Protein AF-X0X943-F1 (afdb_monomer)

Secondary structure (DSSP, 8-state):
--S--HHHHHHHHHS-----HHHHHHTTSSS---SSHHHHHHHHTT-EEE-TTS-EEEPP-TT------PPPHHHHHHHHHTSHHHHHHHHHHHHHHHHHHHHSTT-HHHHHHHHHHHHHHHHHHHHTT--HHHHHHHHHHHHHHHHHHHH--TTHHHHHHHHHHHHHHHHS---SSGGGSPPHHHHHHHHHHHHHHHHHHHHHHHHHHHS---SSGGGGTT---EESS--BSB--EE---

Mean predicted aligned error: 11.23 Å

pLDDT: mean 88.12, std 9.87, range [46.78, 98.12]

Solvent-accessible surface area (backbone atoms only — not comparable to full-atom values): 13699 Å² total; per-residue (Å²): 122,95,84,43,44,64,65,66,56,45,40,34,71,78,67,65,52,80,70,54,75,66,54,26,43,77,55,38,71,45,94,77,87,60,97,40,72,68,53,37,47,64,67,43,42,72,40,77,45,72,45,97,88,69,51,76,43,66,38,77,52,92,80,71,79,90,79,82,86,69,75,49,75,65,53,48,51,54,56,56,41,52,33,45,55,47,20,51,49,25,39,52,50,8,52,50,16,42,52,51,21,71,76,40,76,83,47,65,62,40,32,52,55,6,50,54,28,34,53,54,13,53,54,19,37,61,76,60,67,42,34,64,68,10,54,52,26,36,54,48,12,54,51,26,44,52,48,26,67,75,65,64,64,85,54,55,34,45,54,50,13,52,51,28,34,54,52,10,53,65,43,24,32,78,49,94,50,76,83,51,23,54,53,68,68,56,52,52,49,50,52,51,52,52,50,53,52,50,52,51,50,41,53,51,53,54,53,55,71,67,52,70,67,87,68,64,77,74,48,56,65,95,56,91,60,51,70,84,55,90,66,73,96,60,75,69,65,53,68,86,134

Organism: NCBI:txid412755

InterPro domains:
  IPR052165 Membrane-associated protease and related proteins [PTHR33507] (2-241)
  IPR056739 NfeD, integral membrane domain [PF24961] (85-202)

Nearest PDB structures (foldseek):
  9jpj-assembly1_K  TM=1.463E-01  e=1.365E+00  Achromobacter denitrificans NBRC 15125
  6kgx-assembly1_H7  TM=2.328E-01  e=7.840E+00  Porphyridium purpureum

Sequence (241 aa):
MRGRDPHHAELAVREGKSYSVTEALENNLIDLQADSLEGLISQLNGMEVTLASGEEIVLDTESYALDMNEMTFIERFLHVISHPNIAYILLTLGSIGIIAEIYNPGAIFPGIIGGISLLLAFYSLGVLDAYWGGILLILLAFGLFVGEVLTTTFGLFTAGGITALVLGSLILFPGEAPILQVDPWLIATVVIIVTVLFAFVINRVVGAHRRQAKTGREELVGKTALVKQALEPEGTVFFKG

Structure (mmCIF, N/CA/C/O backbone):
data_AF-X0X943-F1
#
_entry.id   AF-X0X943-F1
#
loop_
_atom_site.group_PDB
_atom_site.id
_atom_site.type_symbol
_atom_site.label_atom_id
_atom_site.label_alt_id
_atom_site.label_comp_id
_atom_site.label_asym_id
_atom_site.label_entity_id
_atom_site.label_seq_id
_atom_site.pdbx_PDB_ins_code
_atom_site.Cartn_x
_atom_site.Cartn_y
_atom_site.Cartn_z
_atom_site.occupancy
_atom_site.B_iso_or_equiv
_atom_site.auth_seq_id
_atom_site.auth_comp_id
_atom_site.auth_asym_id
_atom_site.auth_atom_id
_atom_site.pdbx_PDB_model_num
ATOM 1 N N . MET A 1 1 ? 26.843 11.455 -24.193 1.00 60.53 1 MET A N 1
ATOM 2 C CA . MET A 1 1 ? 25.607 11.173 -24.955 1.00 60.53 1 MET A CA 1
ATOM 3 C C . MET A 1 1 ? 26.050 10.540 -26.264 1.00 60.53 1 MET A C 1
ATOM 5 O O . MET A 1 1 ? 26.925 11.114 -26.895 1.00 60.53 1 MET A O 1
ATOM 9 N N . ARG A 1 2 ? 25.586 9.328 -26.595 1.00 71.06 2 ARG A N 1
ATOM 10 C CA . ARG A 1 2 ? 26.026 8.519 -27.756 1.00 71.06 2 ARG A CA 1
ATOM 11 C C . ARG A 1 2 ? 25.583 9.142 -29.099 1.00 71.06 2 ARG A C 1
ATOM 13 O O . ARG A 1 2 ? 24.770 8.562 -29.796 1.00 71.06 2 ARG A O 1
ATOM 20 N N . GLY A 1 3 ? 25.996 10.378 -29.393 1.00 76.81 3 GLY A N 1
ATOM 21 C CA . GLY A 1 3 ? 25.583 11.113 -30.600 1.00 76.81 3 GLY A CA 1
ATOM 22 C C . GLY A 1 3 ? 24.118 11.583 -30.638 1.00 76.81 3 GLY A C 1
ATOM 23 O O . GLY A 1 3 ? 23.658 12.009 -31.690 1.00 76.81 3 GLY A O 1
ATOM 24 N N . ARG A 1 4 ? 23.387 11.513 -29.516 1.00 86.88 4 ARG A N 1
ATOM 25 C CA . ARG A 1 4 ? 21.981 11.955 -29.391 1.00 86.88 4 ARG A CA 1
ATOM 26 C C . ARG A 1 4 ? 21.854 13.464 -29.270 1.00 86.88 4 ARG A C 1
ATOM 28 O O . ARG A 1 4 ? 22.760 14.092 -28.720 1.00 86.88 4 ARG A O 1
ATOM 35 N N . ASP A 1 5 ? 20.712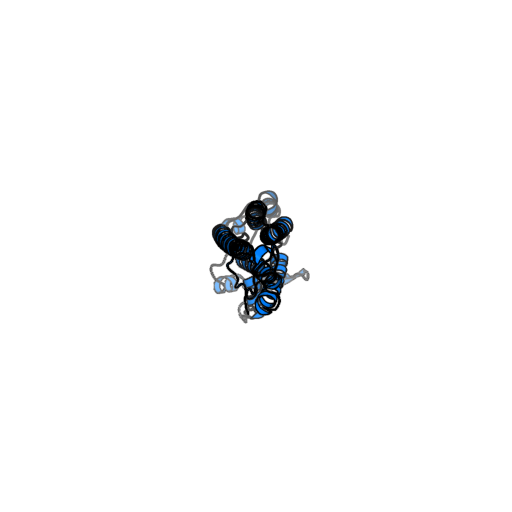 14.006 -29.693 1.00 88.62 5 ASP A N 1
ATOM 36 C CA . ASP A 1 5 ? 20.409 15.431 -29.551 1.00 88.62 5 ASP A CA 1
ATOM 37 C C . ASP A 1 5 ? 20.340 15.838 -28.061 1.00 88.62 5 ASP A C 1
ATOM 39 O O . ASP A 1 5 ? 19.419 15.434 -27.338 1.00 88.62 5 ASP A O 1
ATOM 43 N N . PRO A 1 6 ? 21.311 16.630 -27.568 1.00 88.31 6 PRO A N 1
ATOM 44 C CA . PRO A 1 6 ? 21.374 17.006 -26.161 1.00 88.31 6 PRO A CA 1
ATOM 45 C C . PRO A 1 6 ? 20.294 18.023 -25.780 1.00 88.31 6 PRO A C 1
ATOM 47 O O . PRO A 1 6 ? 19.875 18.056 -24.625 1.00 88.31 6 PRO A O 1
ATOM 50 N N . HIS A 1 7 ? 19.835 18.842 -26.728 1.00 91.69 7 HIS A N 1
ATOM 51 C CA . HIS A 1 7 ? 18.850 19.885 -26.481 1.00 91.69 7 HIS A CA 1
ATOM 52 C C . HIS A 1 7 ? 17.462 19.278 -26.292 1.00 91.69 7 HIS A C 1
ATOM 54 O O . HIS A 1 7 ? 16.785 19.554 -25.302 1.00 91.69 7 HIS A O 1
ATOM 60 N N . HIS A 1 8 ? 17.061 18.379 -27.191 1.00 90.62 8 HIS A N 1
ATOM 61 C CA . HIS A 1 8 ? 15.778 17.691 -27.081 1.00 90.62 8 HIS A CA 1
ATOM 62 C C . HIS A 1 8 ? 15.706 16.773 -25.855 1.00 90.62 8 HIS A C 1
ATOM 64 O O . HIS A 1 8 ? 14.644 16.685 -25.228 1.00 90.62 8 HIS A O 1
ATOM 70 N N . ALA A 1 9 ? 16.833 16.165 -25.468 1.00 88.62 9 ALA A N 1
ATOM 71 C CA . ALA A 1 9 ? 16.958 15.420 -24.218 1.00 88.62 9 ALA A CA 1
ATOM 72 C C . ALA A 1 9 ? 16.843 16.326 -22.976 1.00 88.62 9 ALA A C 1
ATOM 74 O O . ALA A 1 9 ? 16.197 15.950 -22.000 1.00 88.62 9 ALA A O 1
ATOM 75 N N . GLU A 1 10 ? 17.422 17.531 -23.001 1.00 91.38 10 GLU A N 1
ATOM 76 C CA . GLU A 1 10 ? 17.295 18.501 -21.904 1.00 91.38 10 GLU A CA 1
ATOM 77 C C . GLU A 1 10 ? 15.850 18.993 -21.735 1.00 91.38 10 GLU A C 1
ATOM 79 O O . GLU A 1 10 ? 15.364 19.069 -20.605 1.00 91.38 10 GLU A O 1
ATOM 84 N N . LEU A 1 11 ? 15.136 19.266 -22.834 1.00 93.00 11 LEU A N 1
ATOM 85 C CA . LEU A 1 11 ? 13.723 19.670 -22.798 1.00 93.00 11 LEU A CA 1
ATOM 86 C C . LEU A 1 11 ? 12.823 18.595 -22.174 1.00 93.00 11 LEU A C 1
ATOM 88 O O . LEU A 1 11 ? 11.874 18.928 -21.465 1.00 93.00 11 LEU A O 1
ATOM 92 N N . ALA A 1 12 ? 13.135 17.312 -22.382 1.00 89.31 12 ALA A N 1
ATOM 93 C CA . ALA A 1 12 ? 12.399 16.220 -21.745 1.00 89.31 12 ALA A CA 1
ATOM 94 C C . ALA A 1 12 ? 12.483 16.288 -20.210 1.00 89.31 12 ALA A C 1
ATOM 96 O O . ALA A 1 12 ? 11.505 15.999 -19.528 1.00 89.31 12 ALA A O 1
ATOM 97 N N . VAL A 1 13 ? 13.625 16.726 -19.664 1.00 88.62 13 VAL A N 1
ATOM 98 C CA . VAL A 1 13 ? 13.838 16.840 -18.211 1.00 88.62 13 VAL A CA 1
ATOM 99 C C . VAL A 1 13 ? 13.335 18.173 -17.662 1.00 88.62 13 VAL A C 1
ATOM 101 O O . VAL A 1 13 ? 12.680 18.205 -16.625 1.00 88.62 13 VAL A O 1
ATOM 104 N N . ARG A 1 14 ? 13.653 19.290 -18.325 1.00 91.81 14 ARG A N 1
ATOM 105 C CA . ARG A 1 14 ? 13.324 20.632 -17.817 1.00 91.81 14 ARG A CA 1
ATOM 106 C C . ARG A 1 14 ? 11.861 21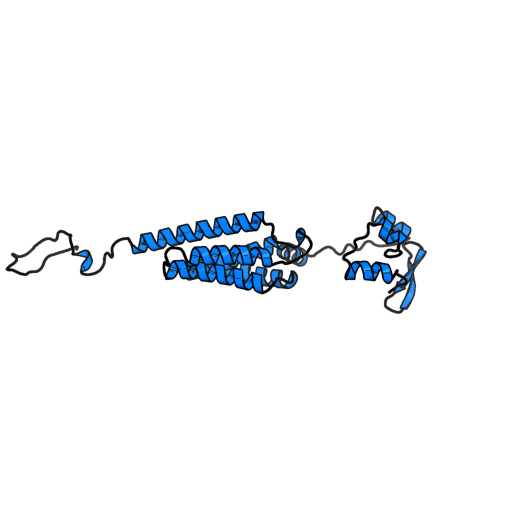.000 -17.982 1.00 91.81 14 ARG A C 1
ATOM 108 O O . ARG A 1 14 ? 11.329 21.724 -17.147 1.00 91.81 14 ARG A O 1
ATOM 115 N N . GLU A 1 15 ? 11.249 20.553 -19.069 1.00 91.38 15 GLU A N 1
ATOM 116 C CA . GLU A 1 15 ? 9.905 20.974 -19.468 1.00 91.38 15 GLU A CA 1
ATOM 117 C C . GLU A 1 15 ? 8.906 19.811 -19.476 1.00 91.38 15 GLU A C 1
ATOM 119 O O . GLU A 1 15 ? 7.740 20.014 -19.803 1.00 91.38 15 GLU A O 1
ATOM 124 N N . GLY A 1 16 ? 9.337 18.589 -19.135 1.00 86.88 16 GLY A N 1
ATOM 125 C CA . GLY A 1 16 ? 8.482 17.399 -19.185 1.00 86.88 16 GLY A CA 1
ATOM 126 C C . GLY A 1 16 ? 8.014 17.058 -20.603 1.00 86.88 16 GLY A C 1
ATOM 127 O O . GLY A 1 16 ? 6.971 16.426 -20.787 1.00 86.88 16 GLY A O 1
ATOM 128 N N . LYS A 1 17 ? 8.747 17.511 -21.631 1.00 89.56 17 LYS A N 1
ATOM 129 C CA . LYS A 1 17 ? 8.357 17.312 -23.027 1.00 89.56 17 LYS A CA 1
ATOM 130 C C . LYS A 1 17 ? 8.383 15.824 -23.376 1.00 89.56 17 LYS A C 1
ATOM 132 O O . LYS A 1 17 ? 9.427 15.179 -23.317 1.00 89.56 17 LYS A O 1
ATOM 137 N N . SER A 1 18 ? 7.228 15.302 -23.775 1.00 89.25 18 SER A N 1
ATOM 138 C CA . SER A 1 18 ? 7.075 13.934 -24.275 1.00 89.25 18 SER A CA 1
ATOM 139 C C . SER A 1 18 ? 7.132 13.922 -25.802 1.00 89.25 18 SER A C 1
ATOM 141 O O . SER A 1 18 ? 6.588 14.822 -26.439 1.00 89.25 18 SER A O 1
ATOM 143 N N . TYR A 1 19 ? 7.773 12.905 -26.376 1.00 92.19 19 TYR A N 1
ATOM 144 C CA . TYR A 1 19 ? 7.906 12.725 -27.823 1.00 92.19 19 TYR A CA 1
ATOM 145 C C . TYR A 1 19 ? 7.185 11.449 -28.250 1.00 92.19 19 TYR A C 1
ATOM 147 O O . TYR A 1 19 ? 7.322 10.404 -27.611 1.00 92.19 19 TYR A O 1
ATOM 155 N N . SER A 1 20 ? 6.435 11.522 -29.343 1.00 93.81 20 SER A N 1
ATOM 156 C CA . SER A 1 20 ? 5.976 10.334 -30.060 1.00 93.81 20 SER A CA 1
ATOM 157 C C . SER A 1 20 ? 7.160 9.581 -30.676 1.00 93.81 20 SER A C 1
ATOM 159 O O . SER A 1 20 ? 8.256 10.122 -30.812 1.00 93.81 20 SER A O 1
ATOM 161 N N . VAL A 1 21 ? 6.948 8.324 -31.076 1.00 92.56 21 VAL A N 1
ATOM 162 C CA . VAL A 1 21 ? 8.015 7.497 -31.669 1.00 92.56 21 VAL A CA 1
ATOM 163 C C . VAL A 1 21 ? 8.606 8.157 -32.923 1.00 92.56 21 VAL A C 1
ATOM 165 O O . VAL A 1 21 ? 9.823 8.195 -33.083 1.00 92.56 21 VAL A O 1
ATOM 168 N N . THR A 1 22 ? 7.757 8.746 -33.770 1.00 93.94 22 THR A N 1
ATOM 169 C CA . THR A 1 22 ? 8.186 9.453 -34.984 1.00 93.94 22 THR A CA 1
ATOM 170 C C . THR A 1 22 ? 8.992 10.707 -34.653 1.00 93.94 22 THR A C 1
ATOM 172 O O . THR A 1 22 ? 10.079 10.887 -35.192 1.00 93.94 22 THR A O 1
ATOM 175 N N . GLU A 1 23 ? 8.526 11.533 -33.710 1.00 93.56 23 GLU A N 1
ATOM 176 C CA . GLU A 1 23 ? 9.272 12.724 -33.280 1.00 93.56 23 GLU A CA 1
ATOM 177 C C . GLU A 1 23 ? 10.607 12.348 -32.627 1.00 93.56 23 GLU A C 1
ATOM 179 O O . GLU A 1 23 ? 11.602 13.043 -32.809 1.00 93.56 23 GLU A O 1
ATOM 184 N N . ALA A 1 24 ? 10.658 11.252 -31.870 1.00 93.69 24 ALA A N 1
ATOM 185 C CA . ALA A 1 24 ? 11.893 10.779 -31.260 1.00 93.69 24 ALA A CA 1
ATOM 186 C C . ALA A 1 24 ? 12.923 10.354 -32.318 1.00 93.69 24 ALA A C 1
ATOM 188 O O . ALA A 1 24 ? 14.116 10.595 -32.130 1.00 93.69 24 ALA A O 1
ATOM 189 N N . LEU A 1 25 ? 12.481 9.756 -33.428 1.00 93.19 25 LEU A N 1
ATOM 190 C CA . LEU A 1 25 ? 13.356 9.397 -34.543 1.00 93.19 25 LEU A CA 1
ATOM 191 C C . LEU A 1 25 ? 13.839 10.646 -35.297 1.00 93.19 25 LEU A C 1
ATOM 193 O O . LEU A 1 25 ? 15.036 10.801 -35.524 1.00 93.19 25 LEU A O 1
ATOM 197 N N . GLU A 1 26 ? 12.930 11.571 -35.620 1.00 93.25 26 GLU A N 1
ATOM 198 C CA . GLU A 1 26 ? 13.250 12.827 -36.320 1.00 93.25 26 GLU A CA 1
ATOM 199 C C .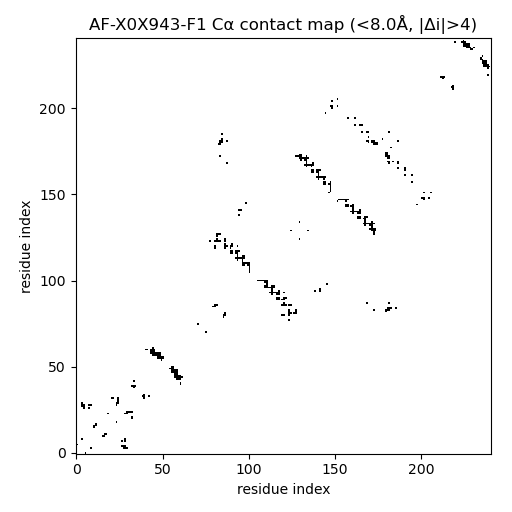 GLU A 1 26 ? 14.217 13.719 -35.529 1.00 93.25 26 GLU A C 1
ATOM 201 O O . GLU A 1 26 ? 15.113 14.329 -36.110 1.00 93.25 26 GLU A O 1
ATOM 206 N N . ASN A 1 27 ? 14.069 13.767 -34.201 1.00 92.50 27 ASN A N 1
ATOM 207 C CA . ASN A 1 27 ? 14.933 14.544 -33.307 1.00 92.50 27 ASN A CA 1
ATOM 208 C C . ASN A 1 27 ? 16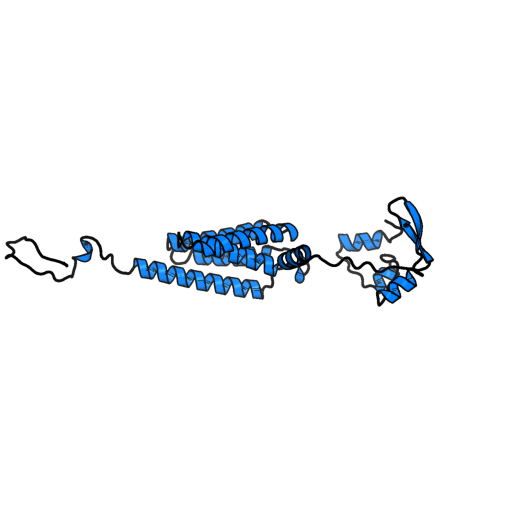.148 13.745 -32.796 1.00 92.50 27 ASN A C 1
ATOM 210 O O . ASN A 1 27 ? 16.780 14.150 -31.823 1.00 92.50 27 ASN A O 1
ATOM 214 N N . ASN A 1 28 ? 16.480 12.605 -33.416 1.00 91.81 28 ASN A N 1
ATOM 215 C CA . ASN A 1 28 ? 17.660 11.796 -33.084 1.00 91.81 28 ASN A CA 1
ATOM 216 C C . ASN A 1 28 ? 17.765 11.427 -31.581 1.00 91.81 28 ASN A C 1
ATOM 218 O O . ASN A 1 28 ? 18.836 11.468 -30.963 1.00 91.81 28 ASN A O 1
ATOM 222 N N . LEU A 1 29 ? 16.628 11.079 -30.974 1.00 91.50 29 LEU A N 1
ATOM 223 C CA . LEU A 1 29 ? 16.529 10.558 -29.607 1.00 91.50 29 LEU A CA 1
ATOM 224 C C . LEU A 1 29 ? 16.565 9.021 -29.573 1.00 91.50 29 LEU A C 1
ATOM 226 O O . LEU A 1 29 ? 17.005 8.446 -28.578 1.00 91.50 29 LEU A O 1
ATOM 230 N N . ILE A 1 30 ? 16.155 8.367 -30.663 1.00 92.12 30 ILE A N 1
ATOM 231 C CA . ILE A 1 30 ? 16.222 6.912 -30.887 1.00 92.12 30 ILE A CA 1
ATOM 232 C C . ILE A 1 30 ? 16.875 6.619 -32.246 1.00 92.12 30 ILE A C 1
ATOM 234 O O . ILE A 1 30 ? 16.946 7.507 -33.090 1.00 92.12 30 ILE A O 1
ATOM 238 N N . ASP A 1 31 ? 17.355 5.392 -32.462 1.00 89.56 31 ASP A N 1
ATOM 239 C CA . ASP A 1 31 ? 18.002 4.996 -33.729 1.00 89.56 31 ASP A CA 1
ATOM 240 C C . ASP A 1 31 ? 17.014 4.556 -34.806 1.00 89.56 31 ASP A C 1
ATOM 242 O O . ASP A 1 31 ? 17.234 4.785 -35.991 1.00 89.56 31 ASP A O 1
ATOM 246 N N . LEU A 1 32 ? 15.949 3.871 -34.394 1.00 92.00 32 LEU A N 1
ATOM 247 C CA . LEU A 1 32 ? 15.022 3.204 -35.296 1.00 92.00 32 LEU A CA 1
ATOM 248 C C . LEU A 1 32 ? 13.681 2.952 -34.611 1.00 92.00 32 LEU A C 1
ATOM 250 O O . LEU A 1 32 ? 13.574 2.928 -33.383 1.00 92.00 32 LEU A O 1
ATOM 254 N N . GLN A 1 33 ? 12.674 2.687 -35.436 1.00 93.88 33 GLN A N 1
ATOM 255 C CA . GLN A 1 33 ? 11.366 2.201 -35.026 1.00 93.88 33 GLN A CA 1
ATOM 256 C C . GLN A 1 33 ? 11.100 0.853 -35.706 1.00 93.88 33 GLN A C 1
ATOM 258 O O . GLN A 1 33 ? 11.296 0.709 -36.910 1.00 93.88 33 GLN A O 1
ATOM 263 N N . ALA A 1 34 ? 10.621 -0.126 -34.942 1.00 93.56 34 ALA A N 1
ATOM 264 C CA . ALA A 1 34 ? 10.243 -1.435 -35.459 1.00 93.56 34 ALA A CA 1
ATOM 265 C C . ALA A 1 34 ? 8.892 -1.875 -34.884 1.00 93.56 34 ALA A C 1
ATOM 267 O O . ALA A 1 34 ? 8.638 -1.709 -33.693 1.00 93.56 34 ALA A O 1
ATOM 268 N N . ASP A 1 35 ? 8.050 -2.473 -35.729 1.00 92.81 35 ASP A N 1
ATOM 269 C CA . ASP A 1 35 ? 6.692 -2.901 -35.353 1.00 92.81 35 ASP A CA 1
ATOM 270 C C . ASP A 1 35 ? 6.653 -4.273 -34.658 1.00 92.81 35 ASP A C 1
ATOM 272 O O . ASP A 1 35 ? 5.624 -4.690 -34.129 1.00 92.81 35 ASP A O 1
ATOM 276 N N . SER A 1 36 ? 7.767 -5.010 -34.670 1.00 92.62 36 SER A N 1
ATOM 277 C CA . SER A 1 36 ? 7.895 -6.318 -34.027 1.00 92.62 36 SER A CA 1
ATOM 278 C C . SER A 1 36 ? 9.347 -6.621 -33.667 1.00 92.62 36 SER A C 1
ATOM 280 O O . SER A 1 36 ? 10.271 -6.017 -34.212 1.00 92.62 36 SER A O 1
ATOM 282 N N . LEU A 1 37 ? 9.549 -7.598 -32.777 1.00 89.75 37 LEU A N 1
ATOM 283 C CA . LEU A 1 37 ? 10.882 -8.089 -32.423 1.00 89.75 37 LEU A CA 1
ATOM 284 C C . LEU A 1 37 ? 11.632 -8.638 -33.648 1.00 8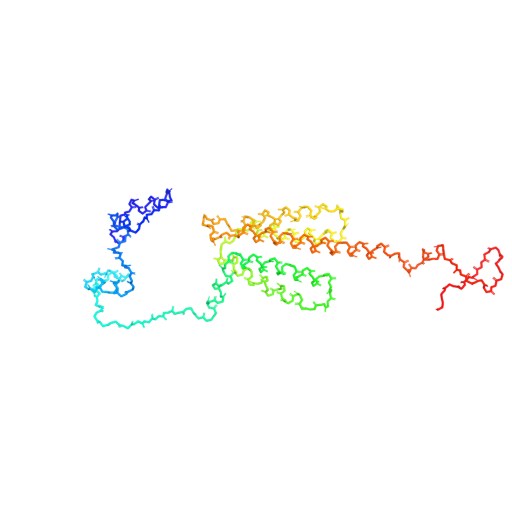9.75 37 LEU A C 1
ATOM 286 O O . LEU A 1 37 ? 12.811 -8.359 -33.820 1.00 89.75 37 LEU A O 1
ATOM 290 N N . GLU A 1 38 ? 10.951 -9.369 -34.528 1.00 90.12 38 GLU A N 1
ATOM 291 C CA . GLU A 1 38 ? 11.559 -9.913 -35.748 1.00 90.12 38 GLU A CA 1
ATOM 292 C C . GLU A 1 38 ? 11.973 -8.800 -36.725 1.00 90.12 38 GLU A C 1
ATOM 294 O O . GLU A 1 38 ? 13.079 -8.816 -37.272 1.00 90.12 38 GLU A O 1
ATOM 299 N N . GLY A 1 39 ? 11.120 -7.781 -36.881 1.00 90.88 39 GLY A N 1
ATOM 300 C CA . GLY A 1 39 ? 11.432 -6.593 -37.674 1.00 90.88 39 GLY A CA 1
ATOM 301 C C . GLY A 1 39 ? 12.579 -5.772 -37.084 1.00 90.88 39 GLY A C 1
ATOM 302 O O . GLY A 1 39 ? 13.390 -5.238 -37.837 1.00 90.88 39 GLY A O 1
ATOM 303 N N . LEU A 1 40 ? 12.678 -5.702 -35.754 1.00 92.62 40 LEU A N 1
ATOM 304 C CA . LEU A 1 40 ? 13.784 -5.059 -35.048 1.00 92.62 40 LEU A CA 1
ATOM 305 C C . LEU A 1 40 ? 15.103 -5.787 -35.317 1.00 92.62 40 LEU A C 1
ATOM 307 O O . LEU A 1 40 ? 16.070 -5.154 -35.724 1.00 92.62 40 LEU A O 1
ATOM 311 N N . ILE A 1 41 ? 15.136 -7.108 -35.125 1.00 91.50 41 ILE A N 1
ATOM 312 C CA . ILE A 1 41 ? 16.344 -7.923 -35.318 1.00 91.50 41 ILE A CA 1
ATOM 313 C C . ILE A 1 41 ? 16.8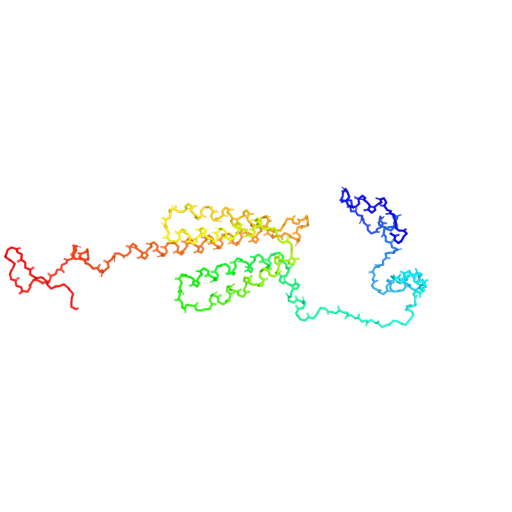32 -7.819 -36.764 1.00 91.50 41 ILE A C 1
ATOM 315 O O . ILE A 1 41 ? 18.010 -7.575 -36.993 1.00 91.50 41 ILE A O 1
ATOM 319 N N . SER A 1 42 ? 15.914 -7.888 -37.731 1.00 90.44 42 SER A N 1
ATOM 320 C CA . SER A 1 42 ? 16.254 -7.740 -39.151 1.00 90.44 42 SER A CA 1
ATOM 321 C C . SER A 1 42 ? 16.853 -6.367 -39.475 1.00 90.44 42 SER A C 1
ATOM 323 O O . SER A 1 42 ? 17.778 -6.277 -40.276 1.00 90.44 42 SER A O 1
ATOM 325 N N . GLN A 1 43 ? 16.341 -5.298 -38.855 1.00 91.88 43 GLN A N 1
ATOM 326 C CA . GLN A 1 43 ? 16.867 -3.941 -39.034 1.00 91.88 43 GLN A CA 1
ATOM 327 C C . GLN A 1 43 ? 18.205 -3.720 -38.319 1.00 91.88 43 GLN A C 1
ATOM 329 O O . GLN A 1 43 ? 18.988 -2.898 -38.780 1.00 91.88 43 GLN A O 1
ATOM 334 N N . LEU A 1 44 ? 18.471 -4.437 -37.220 1.00 93.12 44 LEU A N 1
ATOM 335 C CA . LEU A 1 44 ? 19.732 -4.373 -36.471 1.00 93.12 44 LEU A CA 1
ATOM 336 C C . LEU A 1 44 ? 20.911 -5.004 -37.219 1.00 93.12 44 LEU A C 1
ATOM 338 O O . LEU A 1 44 ? 22.056 -4.686 -36.901 1.00 93.12 44 LEU A O 1
ATOM 342 N N . ASN A 1 45 ? 20.663 -5.869 -38.204 1.00 92.38 45 ASN A N 1
ATOM 343 C CA . ASN A 1 45 ? 21.737 -6.507 -38.953 1.00 92.38 45 ASN A CA 1
ATOM 344 C C . ASN A 1 45 ? 22.612 -5.478 -39.684 1.00 92.38 45 ASN A C 1
ATOM 346 O O . ASN A 1 45 ? 22.117 -4.667 -40.465 1.00 92.38 45 ASN A O 1
ATOM 350 N N . GLY A 1 46 ? 23.924 -5.539 -39.473 1.00 91.12 46 GLY A N 1
ATOM 351 C CA . GLY A 1 46 ? 24.890 -4.639 -40.099 1.00 91.12 46 GLY A CA 1
ATOM 352 C C . GLY A 1 46 ? 25.000 -3.258 -39.446 1.00 91.12 46 GLY A C 1
ATOM 353 O O . GLY A 1 46 ? 25.741 -2.420 -39.955 1.00 91.12 46 GLY A O 1
ATOM 354 N N . MET A 1 47 ? 24.301 -2.999 -38.336 1.00 91.56 47 MET A N 1
ATOM 355 C CA . MET A 1 47 ? 24.426 -1.734 -37.606 1.00 91.56 47 MET A CA 1
ATOM 356 C C . MET A 1 47 ? 25.719 -1.698 -36.784 1.00 91.56 47 MET A C 1
ATOM 358 O O . MET A 1 47 ? 26.038 -2.652 -36.076 1.00 91.56 47 MET A O 1
ATOM 362 N N . GLU A 1 48 ? 26.440 -0.580 -36.832 1.00 90.81 48 GLU A N 1
ATOM 363 C CA . GLU A 1 48 ? 27.610 -0.334 -35.985 1.00 90.81 48 GLU A CA 1
ATOM 364 C C . GLU A 1 48 ? 27.176 0.189 -34.611 1.00 90.81 48 GLU A C 1
ATOM 366 O O . GLU A 1 48 ? 26.431 1.167 -34.507 1.00 90.81 48 GLU A O 1
ATOM 371 N N . VAL A 1 49 ? 27.646 -0.451 -33.539 1.00 90.44 49 VAL A N 1
ATOM 372 C CA . VAL A 1 49 ? 27.373 -0.034 -32.161 1.00 90.44 49 VAL A CA 1
ATOM 373 C C . VAL A 1 49 ? 28.655 0.062 -31.346 1.00 90.44 49 VAL A C 1
ATOM 375 O O . VAL A 1 49 ? 29.534 -0.794 -31.412 1.00 90.44 49 VAL A O 1
ATOM 378 N N . THR A 1 50 ? 28.741 1.100 -30.516 1.00 89.06 50 THR A N 1
ATOM 379 C CA . THR A 1 50 ? 29.845 1.274 -29.569 1.00 89.06 50 THR A CA 1
ATOM 380 C C . THR A 1 50 ? 29.497 0.629 -28.228 1.00 89.06 50 THR A C 1
ATOM 382 O O . THR A 1 50 ? 28.549 1.040 -27.543 1.00 89.06 50 THR A O 1
ATOM 385 N N . LEU A 1 51 ? 30.280 -0.368 -27.823 1.00 88.81 51 LEU A N 1
ATOM 386 C CA . LEU A 1 51 ? 30.160 -1.033 -26.528 1.00 88.81 51 LEU A CA 1
ATOM 387 C C . LEU A 1 51 ? 30.585 -0.112 -25.376 1.00 88.81 51 LEU A C 1
ATOM 389 O O . LEU A 1 51 ? 31.261 0.900 -25.558 1.00 88.81 51 LEU A O 1
ATOM 393 N N . ALA A 1 52 ? 30.230 -0.485 -24.142 1.00 86.62 52 ALA A N 1
ATOM 394 C CA . ALA A 1 52 ? 30.670 0.242 -22.945 1.00 86.62 52 ALA A CA 1
ATOM 395 C C . ALA A 1 52 ? 32.204 0.255 -22.778 1.00 86.62 52 ALA A C 1
ATOM 397 O O . ALA A 1 52 ? 32.742 1.151 -22.132 1.00 86.62 52 ALA A O 1
ATOM 398 N N . SER A 1 53 ? 32.897 -0.716 -23.381 1.00 89.38 53 SER A N 1
ATOM 399 C CA . SER A 1 53 ? 34.358 -0.784 -23.472 1.00 89.38 53 SER A CA 1
ATOM 400 C C . SER A 1 53 ? 34.965 0.246 -24.435 1.00 89.38 53 SER A C 1
ATOM 402 O O . SER A 1 53 ? 36.177 0.442 -24.406 1.00 89.38 53 SER A O 1
ATOM 404 N N . GLY A 1 54 ? 34.154 0.902 -25.275 1.00 85.69 54 GLY A N 1
ATOM 405 C CA . GLY A 1 54 ? 34.607 1.791 -26.350 1.00 85.69 54 GLY A CA 1
ATOM 406 C C . GLY A 1 54 ? 34.943 1.075 -27.662 1.00 85.69 54 GLY A C 1
ATOM 407 O O . GLY A 1 54 ? 35.338 1.730 -28.618 1.00 85.69 54 GLY A O 1
ATOM 408 N N . GLU A 1 55 ? 34.789 -0.248 -27.714 1.00 92.25 55 GLU A N 1
ATOM 409 C CA . GLU A 1 55 ? 34.931 -1.042 -28.935 1.00 92.25 55 GLU A CA 1
ATOM 410 C C . GLU A 1 55 ? 33.724 -0.831 -29.857 1.00 92.25 55 GLU A C 1
ATOM 412 O O . GLU A 1 55 ? 32.579 -0.859 -29.399 1.00 92.25 55 GLU A O 1
ATOM 417 N N . GLU A 1 56 ? 33.980 -0.621 -31.146 1.00 91.31 56 GLU A N 1
ATOM 418 C CA . GLU A 1 56 ? 32.950 -0.554 -32.181 1.00 91.31 56 GLU A CA 1
ATOM 419 C C . GLU A 1 56 ? 32.780 -1.937 -32.805 1.00 91.31 56 GLU A C 1
ATOM 421 O O . GLU A 1 56 ? 33.738 -2.522 -33.312 1.00 91.31 56 GLU A O 1
ATOM 426 N N . ILE A 1 57 ? 31.560 -2.467 -32.743 1.00 93.06 57 ILE A N 1
ATOM 427 C CA . ILE A 1 57 ? 31.207 -3.760 -33.326 1.00 93.06 57 ILE A CA 1
ATOM 428 C C . ILE A 1 57 ? 30.086 -3.576 -34.344 1.00 93.06 57 ILE A C 1
ATOM 430 O O . ILE A 1 57 ? 29.191 -2.753 -34.154 1.00 93.06 57 ILE A O 1
ATOM 434 N N . VAL A 1 58 ? 30.113 -4.374 -35.406 1.00 92.62 58 VAL A N 1
ATOM 435 C CA . VAL A 1 58 ? 28.984 -4.506 -36.330 1.00 92.62 58 VAL A CA 1
ATOM 436 C C . VAL A 1 58 ? 28.092 -5.627 -35.812 1.00 92.62 58 VAL A C 1
ATOM 438 O O . VAL A 1 58 ? 28.572 -6.730 -35.545 1.00 92.62 58 VAL A O 1
ATOM 441 N N . LEU A 1 59 ? 26.804 -5.347 -35.646 1.00 91.62 59 LEU A N 1
ATOM 442 C CA . LEU A 1 59 ? 25.824 -6.335 -35.216 1.00 91.62 59 LEU A CA 1
ATOM 443 C C . LEU A 1 59 ? 25.578 -7.352 -36.334 1.00 91.62 59 LEU A C 1
ATOM 445 O O . LEU A 1 59 ? 25.063 -7.004 -37.393 1.00 91.62 59 LEU A O 1
ATOM 449 N N . ASP A 1 60 ? 25.909 -8.613 -36.076 1.00 90.81 60 ASP A N 1
ATOM 450 C CA . ASP A 1 60 ? 25.503 -9.747 -36.904 1.00 90.81 60 ASP A CA 1
ATOM 451 C C . ASP A 1 60 ? 24.306 -10.435 -36.246 1.00 90.81 60 ASP A C 1
ATOM 453 O O . ASP A 1 60 ? 24.381 -10.934 -35.120 1.00 90.81 60 ASP A O 1
ATOM 457 N N . THR A 1 61 ? 23.180 -10.417 -36.947 1.00 88.81 61 THR A N 1
ATOM 458 C CA . THR A 1 61 ? 21.917 -11.010 -36.502 1.00 88.81 61 THR A CA 1
ATOM 459 C C . THR A 1 61 ? 21.425 -12.102 -37.453 1.00 88.81 61 THR A C 1
ATOM 461 O O . THR A 1 61 ? 20.295 -12.563 -37.313 1.00 88.81 61 THR A O 1
ATOM 464 N N . GLU A 1 62 ? 22.259 -12.573 -38.390 1.00 85.19 62 GLU A N 1
ATOM 465 C CA . GLU A 1 62 ? 21.891 -13.667 -39.305 1.00 85.19 62 GLU A CA 1
ATOM 466 C C . GLU A 1 62 ? 21.733 -15.007 -38.566 1.00 85.19 62 GLU A C 1
ATOM 468 O O . GLU A 1 62 ? 20.933 -15.856 -38.961 1.00 85.19 62 GLU A O 1
ATOM 473 N N . SER A 1 63 ? 22.457 -15.184 -37.456 1.00 83.56 63 SER A N 1
ATOM 474 C CA . SER A 1 63 ? 22.388 -16.365 -36.591 1.00 83.56 63 SER A CA 1
ATOM 475 C C . SER A 1 63 ? 22.352 -15.965 -35.115 1.00 83.56 63 SER A C 1
ATOM 477 O O . SER A 1 63 ? 23.369 -16.000 -34.420 1.00 83.56 63 SER A O 1
ATOM 479 N N . TYR A 1 64 ? 21.163 -15.630 -34.617 1.00 83.44 64 TYR A N 1
ATOM 480 C CA . TYR A 1 64 ? 20.929 -15.322 -33.206 1.00 83.44 64 TYR A CA 1
ATOM 481 C C . TYR A 1 64 ? 20.214 -16.469 -32.480 1.00 83.44 64 TYR A C 1
ATOM 483 O O . TYR A 1 64 ? 19.402 -17.194 -33.054 1.00 83.44 64 TYR A O 1
ATOM 491 N N . ALA A 1 65 ? 20.493 -16.610 -31.185 1.00 83.94 65 ALA A N 1
ATOM 492 C CA . ALA A 1 65 ? 19.685 -17.414 -30.277 1.00 83.94 65 ALA A CA 1
ATOM 493 C C . ALA A 1 65 ? 18.854 -16.468 -29.406 1.00 83.94 65 ALA A C 1
ATOM 495 O O . ALA A 1 65 ? 19.402 -15.557 -28.786 1.00 83.94 65 ALA A O 1
ATOM 496 N N . LEU A 1 66 ? 17.536 -16.672 -29.361 1.00 83.50 66 LEU A N 1
ATOM 497 C CA . LEU A 1 66 ? 16.687 -15.959 -28.411 1.00 83.50 66 LEU A CA 1
ATOM 498 C C . LEU A 1 66 ? 16.843 -16.585 -27.034 1.00 83.50 66 LEU A C 1
ATOM 500 O O . LEU A 1 66 ? 16.433 -17.726 -26.825 1.00 83.50 66 LEU A O 1
ATOM 504 N N . ASP A 1 67 ? 17.390 -15.810 -26.106 1.00 87.31 67 ASP A N 1
ATOM 505 C CA . ASP A 1 67 ? 17.337 -16.113 -24.683 1.00 87.31 67 ASP A CA 1
ATOM 506 C C . ASP A 1 67 ? 16.358 -15.147 -24.009 1.00 87.31 67 ASP A C 1
ATOM 508 O O . ASP A 1 67 ? 16.632 -13.959 -23.823 1.00 87.31 67 ASP A O 1
ATOM 512 N N . MET A 1 68 ? 15.158 -15.650 -23.729 1.00 84.62 68 MET A N 1
ATOM 513 C CA . MET A 1 68 ? 14.117 -14.894 -23.044 1.00 84.62 68 MET A CA 1
ATOM 514 C C . MET A 1 68 ? 14.385 -14.955 -21.544 1.00 84.62 68 MET A C 1
ATOM 516 O O . MET A 1 68 ? 14.079 -15.951 -20.890 1.00 84.62 68 MET A O 1
ATOM 520 N N . ASN A 1 69 ? 14.920 -13.871 -20.987 1.00 89.31 69 ASN A N 1
ATOM 521 C CA . ASN A 1 69 ? 15.075 -13.750 -19.543 1.00 89.31 69 ASN A CA 1
ATOM 522 C C . ASN A 1 69 ? 13.720 -13.436 -18.888 1.00 89.31 69 ASN A C 1
ATOM 524 O O . ASN A 1 69 ? 13.359 -12.276 -18.675 1.00 89.31 69 ASN A O 1
ATOM 528 N N . GLU A 1 70 ? 12.930 -14.477 -18.634 1.00 91.50 70 GLU A N 1
ATOM 529 C CA . GLU A 1 70 ? 11.648 -14.347 -17.949 1.00 91.50 70 GLU A CA 1
ATOM 530 C C . GLU A 1 70 ? 11.826 -14.110 -16.448 1.00 91.50 70 GLU A C 1
ATOM 532 O O . GLU A 1 70 ? 12.729 -14.648 -15.810 1.00 91.50 70 GLU A O 1
ATOM 537 N N . MET A 1 71 ? 10.890 -13.362 -15.856 1.00 92.31 71 MET A N 1
ATOM 538 C CA . MET A 1 71 ? 10.825 -13.227 -14.403 1.00 92.31 71 MET A CA 1
ATOM 539 C C . MET A 1 71 ? 10.652 -14.597 -13.745 1.00 92.31 71 MET A C 1
ATOM 541 O O . MET A 1 71 ? 9.676 -15.313 -14.010 1.00 92.31 71 MET A O 1
ATOM 545 N N . THR A 1 72 ? 11.537 -14.906 -12.803 1.00 95.19 72 THR A N 1
ATOM 546 C CA . THR A 1 72 ? 11.382 -16.038 -11.889 1.00 95.19 72 THR A CA 1
ATOM 547 C C . THR A 1 72 ? 10.089 -15.909 -11.078 1.00 95.19 72 THR A C 1
ATOM 549 O O . THR A 1 72 ? 9.493 -14.836 -10.962 1.00 95.19 72 THR A O 1
ATOM 552 N N . PHE A 1 73 ? 9.644 -17.003 -10.453 1.00 94.81 73 PHE A N 1
ATOM 553 C CA . PHE A 1 73 ? 8.461 -16.970 -9.583 1.00 94.81 73 PHE A CA 1
ATOM 554 C C . PHE A 1 73 ? 8.562 -15.890 -8.490 1.00 94.81 73 PHE A C 1
ATOM 556 O O . PHE A 1 73 ? 7.588 -15.188 -8.219 1.00 94.81 73 PHE A O 1
ATOM 563 N N . ILE A 1 74 ? 9.749 -15.739 -7.892 1.00 95.06 74 ILE A N 1
ATOM 564 C CA . ILE A 1 74 ? 9.997 -14.754 -6.836 1.00 95.06 74 ILE A CA 1
ATOM 565 C C . ILE A 1 74 ? 9.930 -13.340 -7.411 1.00 95.06 74 ILE A C 1
ATOM 567 O O . ILE A 1 74 ? 9.203 -12.516 -6.870 1.00 95.06 74 ILE A O 1
ATOM 571 N N . GLU A 1 75 ? 10.612 -13.061 -8.522 1.00 93.44 75 GLU A N 1
ATOM 572 C CA . GLU A 1 75 ? 10.563 -11.739 -9.167 1.00 93.44 75 GLU A CA 1
ATOM 573 C C . GLU A 1 75 ? 9.145 -11.371 -9.589 1.00 93.44 75 GLU A C 1
ATOM 575 O O . GLU A 1 75 ? 8.712 -10.248 -9.360 1.00 93.44 75 GLU A O 1
ATOM 580 N N . ARG A 1 76 ? 8.378 -12.328 -10.118 1.00 94.75 76 ARG A N 1
ATOM 581 C CA . ARG A 1 76 ? 6.975 -12.111 -10.479 1.00 94.75 76 ARG A CA 1
ATOM 582 C C . ARG A 1 76 ? 6.124 -11.774 -9.257 1.00 94.75 76 ARG A C 1
ATOM 584 O O . ARG A 1 76 ? 5.302 -10.866 -9.323 1.00 94.75 76 ARG A O 1
ATOM 591 N N . PHE A 1 77 ? 6.320 -12.471 -8.139 1.00 94.81 77 PHE A N 1
ATOM 592 C CA . PHE A 1 77 ? 5.634 -12.152 -6.886 1.00 94.81 77 PHE A CA 1
ATOM 593 C C . PHE A 1 77 ? 6.022 -10.763 -6.359 1.00 94.81 77 PHE A C 1
ATOM 595 O O . PHE A 1 77 ? 5.139 -9.970 -6.029 1.00 94.81 77 PHE A O 1
ATOM 602 N N . LEU A 1 78 ? 7.320 -10.444 -6.332 1.00 93.31 78 LEU A N 1
ATOM 603 C CA . LEU A 1 78 ? 7.836 -9.145 -5.891 1.00 93.31 78 LEU A CA 1
ATOM 604 C C . LEU A 1 78 ? 7.342 -8.005 -6.788 1.00 93.31 78 LEU A C 1
ATOM 606 O O . LEU A 1 78 ? 6.964 -6.951 -6.284 1.00 93.31 78 LEU A O 1
ATOM 610 N N . HIS A 1 79 ? 7.257 -8.237 -8.097 1.00 92.94 79 HIS A N 1
ATOM 611 C CA . HIS A 1 79 ? 6.699 -7.297 -9.064 1.00 92.94 79 HIS A CA 1
ATOM 612 C C . HIS A 1 79 ? 5.210 -7.041 -8.802 1.00 92.94 79 HIS A C 1
ATOM 614 O O . HIS A 1 79 ? 4.761 -5.900 -8.849 1.00 92.94 79 HIS A O 1
ATOM 620 N N . VAL A 1 80 ? 4.437 -8.085 -8.480 1.00 93.94 80 VAL A N 1
ATOM 621 C CA . VAL A 1 80 ? 3.009 -7.947 -8.153 1.00 93.94 80 VAL A CA 1
ATOM 622 C C . VAL A 1 80 ? 2.808 -7.138 -6.872 1.00 93.94 80 VAL A C 1
ATOM 624 O O . VAL A 1 80 ? 1.995 -6.218 -6.864 1.00 93.94 80 VAL A O 1
ATOM 627 N N . ILE A 1 81 ? 3.536 -7.430 -5.791 1.00 94.38 81 ILE A N 1
ATOM 628 C CA . ILE A 1 81 ? 3.370 -6.666 -4.539 1.00 94.38 81 ILE A CA 1
ATOM 629 C C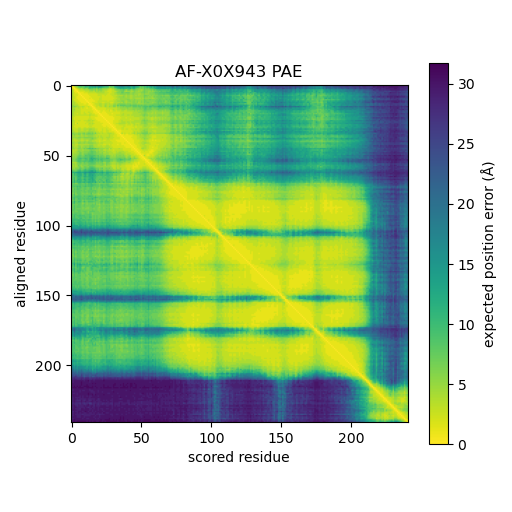 . ILE A 1 81 ? 3.885 -5.227 -4.651 1.00 94.38 81 ILE A C 1
ATOM 631 O O . ILE A 1 81 ? 3.340 -4.341 -3.997 1.00 94.38 81 ILE A O 1
ATOM 635 N N . SER A 1 82 ? 4.833 -4.975 -5.559 1.00 92.81 82 SER A N 1
ATOM 636 C CA . SER A 1 82 ? 5.335 -3.640 -5.917 1.00 92.81 82 SER A CA 1
ATOM 637 C C . SER A 1 82 ? 4.352 -2.825 -6.770 1.00 92.81 82 SER A C 1
ATOM 639 O O . SER A 1 82 ? 4.754 -1.913 -7.481 1.00 92.81 82 SER A O 1
ATOM 641 N N . HIS A 1 83 ? 3.053 -3.123 -6.708 1.00 94.12 83 HIS A N 1
ATOM 642 C CA . HIS A 1 83 ? 2.004 -2.278 -7.267 1.00 94.12 83 HIS A CA 1
ATOM 643 C C . HIS A 1 83 ? 1.429 -1.367 -6.162 1.00 94.12 83 HIS A C 1
ATOM 645 O O . HIS A 1 83 ? 1.035 -1.892 -5.115 1.00 94.12 83 HIS A O 1
ATOM 651 N N . PRO A 1 84 ? 1.259 -0.045 -6.383 1.00 95.00 84 PRO A N 1
ATOM 652 C CA . PRO A 1 84 ? 0.758 0.904 -5.374 1.00 95.00 84 PRO A CA 1
ATOM 653 C C . PRO A 1 84 ? -0.507 0.445 -4.634 1.00 95.00 84 PRO A C 1
ATOM 655 O O . PRO A 1 84 ? -0.550 0.416 -3.406 1.00 95.00 84 PRO A O 1
ATOM 658 N N . ASN A 1 85 ? -1.519 -0.001 -5.383 1.00 96.06 85 ASN A N 1
ATOM 659 C CA . ASN A 1 85 ? -2.754 -0.571 -4.837 1.00 96.06 85 ASN A CA 1
ATOM 660 C C . ASN A 1 85 ? -2.529 -1.786 -3.921 1.00 96.06 85 ASN A C 1
ATOM 662 O O . ASN A 1 85 ? -3.151 -1.878 -2.863 1.00 96.06 85 ASN A O 1
ATOM 666 N N . ILE A 1 86 ? -1.650 -2.718 -4.303 1.00 96.62 86 ILE A N 1
ATOM 667 C CA . ILE A 1 86 ? -1.387 -3.930 -3.516 1.00 96.62 86 ILE A CA 1
ATOM 668 C C . ILE A 1 86 ? -0.595 -3.573 -2.259 1.00 96.62 86 ILE A C 1
ATOM 670 O O . ILE A 1 86 ? -0.975 -3.997 -1.169 1.00 96.62 86 ILE A O 1
ATOM 674 N N . ALA A 1 87 ? 0.431 -2.729 -2.381 1.00 96.81 87 ALA A N 1
ATOM 675 C CA . ALA A 1 87 ? 1.184 -2.207 -1.244 1.00 96.81 87 ALA A CA 1
ATOM 676 C C . ALA A 1 87 ? 0.268 -1.499 -0.229 1.00 96.81 87 ALA A C 1
ATOM 678 O O . ALA A 1 87 ? 0.356 -1.751 0.974 1.00 96.81 87 ALA A O 1
ATOM 679 N N . TYR A 1 88 ? -0.667 -0.673 -0.710 1.00 97.19 88 TYR A N 1
ATOM 680 C CA . TYR A 1 88 ? -1.660 0.014 0.118 1.00 97.19 88 TYR A CA 1
ATOM 681 C C . TYR A 1 88 ? -2.605 -0.956 0.845 1.00 97.19 88 TYR A C 1
ATOM 683 O O . TYR A 1 88 ? -2.846 -0.808 2.049 1.00 97.19 88 TYR A O 1
ATOM 691 N N . ILE A 1 89 ? -3.109 -1.983 0.150 1.00 97.25 89 ILE A N 1
ATOM 692 C CA . ILE A 1 89 ? -3.941 -3.030 0.761 1.00 97.25 89 ILE A CA 1
ATOM 693 C C . ILE A 1 89 ? -3.149 -3.786 1.828 1.00 97.25 89 ILE A C 1
ATOM 695 O O . ILE A 1 89 ? -3.658 -3.967 2.930 1.00 97.25 89 ILE A O 1
ATOM 699 N N . LEU A 1 90 ? -1.910 -4.192 1.539 1.00 97.62 90 LEU A N 1
ATOM 700 C CA . LEU A 1 90 ? -1.048 -4.904 2.486 1.00 97.62 90 LEU A CA 1
ATOM 701 C C . LEU A 1 90 ? -0.752 -4.061 3.732 1.00 97.62 90 LEU A C 1
ATOM 703 O O . LEU A 1 90 ? -0.830 -4.584 4.843 1.00 97.62 90 LEU A O 1
ATOM 707 N N . LEU A 1 91 ? -0.479 -2.761 3.572 1.00 97.62 91 LEU A N 1
ATOM 708 C CA . LEU A 1 91 ? -0.256 -1.833 4.686 1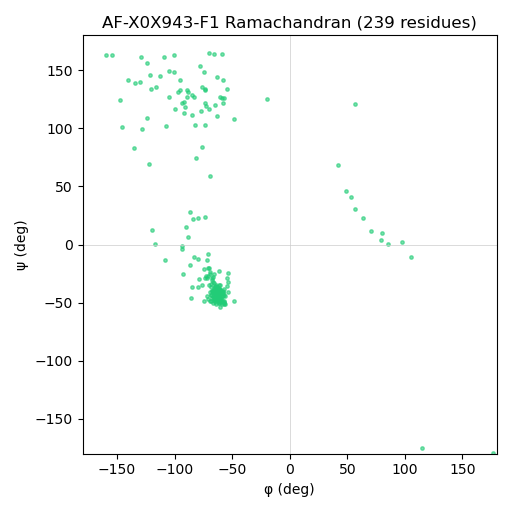.00 97.62 91 LEU A CA 1
ATOM 709 C C . LEU A 1 91 ? -1.500 -1.725 5.576 1.00 97.62 91 LEU A C 1
ATOM 711 O O . LEU A 1 91 ? -1.413 -1.813 6.803 1.00 97.62 91 LEU A O 1
ATOM 715 N N . THR A 1 92 ? -2.665 -1.565 4.951 1.00 96.88 92 THR A N 1
ATOM 716 C CA . THR A 1 92 ? -3.954 -1.433 5.638 1.00 96.88 92 THR A CA 1
ATOM 717 C C . THR A 1 92 ? -4.329 -2.731 6.355 1.00 96.88 92 THR A C 1
ATOM 719 O O . THR A 1 92 ? -4.633 -2.720 7.546 1.00 96.88 92 THR A O 1
ATOM 722 N N . LEU A 1 93 ? -4.272 -3.866 5.654 1.00 96.44 93 LEU A N 1
ATOM 723 C CA . LEU A 1 93 ? -4.595 -5.185 6.197 1.00 96.44 93 LEU A CA 1
ATOM 724 C C . LEU A 1 93 ? -3.610 -5.583 7.301 1.00 96.44 93 LEU A C 1
ATOM 726 O O . LEU A 1 93 ? -4.024 -6.097 8.338 1.00 96.44 93 LEU A O 1
ATOM 730 N N . GLY A 1 94 ? -2.325 -5.285 7.102 1.00 96.62 94 GLY A N 1
ATOM 731 C CA . GLY A 1 94 ? -1.271 -5.471 8.090 1.00 96.62 94 GLY A CA 1
ATOM 732 C C . GLY A 1 94 ? -1.567 -4.724 9.383 1.00 96.62 94 GLY A C 1
ATOM 733 O O . GLY A 1 94 ? -1.572 -5.317 10.462 1.00 96.62 94 GLY A O 1
ATOM 734 N N . SER A 1 95 ? -1.915 -3.442 9.261 1.00 95.88 95 SER A N 1
ATOM 735 C CA . SER A 1 95 ? -2.277 -2.593 10.399 1.00 95.88 95 SER A CA 1
ATOM 736 C C . SER A 1 95 ? -3.511 -3.123 11.138 1.00 95.88 95 SER A C 1
ATOM 738 O O . SER A 1 95 ? -3.491 -3.241 12.362 1.00 95.88 95 SER A O 1
ATOM 740 N N . ILE A 1 96 ? -4.560 -3.526 10.411 1.00 93.75 96 ILE A N 1
ATOM 741 C CA . ILE A 1 96 ? -5.767 -4.130 11.000 1.00 93.75 96 ILE A CA 1
ATOM 742 C C . ILE A 1 96 ? -5.441 -5.443 11.719 1.00 93.75 96 ILE A C 1
ATOM 744 O O . ILE A 1 96 ? -5.939 -5.658 12.820 1.00 93.75 96 ILE A O 1
ATOM 748 N N . GLY A 1 97 ? -4.620 -6.317 11.128 1.00 93.94 97 GLY A N 1
ATOM 749 C CA . GLY A 1 97 ? -4.256 -7.612 11.714 1.00 93.94 97 GLY A CA 1
ATOM 750 C C . GLY A 1 97 ? -3.519 -7.467 13.046 1.00 93.94 97 GLY A C 1
ATOM 751 O O . GLY A 1 97 ? -3.880 -8.122 14.024 1.00 93.94 97 GLY A O 1
ATOM 752 N N . ILE A 1 98 ? -2.561 -6.537 13.115 1.00 93.00 98 ILE A N 1
ATOM 753 C CA . ILE A 1 98 ? -1.857 -6.202 14.363 1.00 93.00 98 ILE A CA 1
ATOM 754 C C . ILE A 1 98 ? -2.824 -5.638 15.407 1.00 93.00 98 ILE A C 1
ATOM 756 O O . ILE A 1 98 ? -2.802 -6.051 16.564 1.00 93.00 98 ILE A O 1
ATOM 760 N N . ILE A 1 99 ? -3.712 -4.730 15.007 1.00 90.19 99 ILE A N 1
ATOM 761 C CA . ILE A 1 99 ? -4.711 -4.159 15.914 1.00 90.19 99 ILE A CA 1
ATOM 762 C C . ILE A 1 99 ? -5.674 -5.235 16.436 1.00 90.19 99 ILE A C 1
ATOM 764 O O . ILE A 1 99 ? -6.011 -5.250 17.619 1.00 90.19 99 ILE A O 1
ATOM 768 N N . ALA A 1 100 ? -6.100 -6.159 15.576 1.00 89.62 100 ALA A N 1
ATOM 769 C CA . ALA A 1 100 ? -6.988 -7.253 15.947 1.00 89.62 100 ALA A CA 1
ATOM 770 C C . ALA A 1 100 ? -6.355 -8.192 16.989 1.00 89.62 100 ALA A C 1
ATOM 772 O O . ALA A 1 100 ? -7.053 -8.594 17.923 1.00 89.62 100 ALA A O 1
ATOM 773 N N . GLU A 1 101 ? -5.056 -8.489 16.861 1.00 89.81 101 GLU A N 1
ATOM 774 C CA . GLU A 1 101 ? -4.280 -9.240 17.860 1.00 89.81 101 GLU A CA 1
ATOM 775 C C . GLU A 1 101 ? -4.236 -8.504 19.207 1.00 89.81 101 GLU A C 1
ATOM 777 O O . GLU A 1 101 ? -4.477 -9.109 20.248 1.00 89.81 101 GLU A O 1
ATOM 782 N N . ILE A 1 102 ? -3.991 -7.186 19.195 1.00 84.81 102 ILE A N 1
ATOM 783 C CA . ILE A 1 102 ? -3.919 -6.367 20.419 1.00 84.81 102 ILE A CA 1
ATOM 784 C C . ILE A 1 102 ? -5.249 -6.395 21.188 1.00 84.81 102 ILE A C 1
ATOM 786 O O . ILE A 1 102 ? -5.247 -6.454 22.417 1.00 84.81 102 ILE A O 1
ATOM 790 N N . TYR A 1 103 ? -6.388 -6.370 20.489 1.00 78.94 103 TYR A N 1
ATOM 791 C CA . TYR A 1 103 ? -7.707 -6.408 21.133 1.00 78.94 103 TYR A CA 1
ATOM 792 C C . TYR A 1 103 ? -8.152 -7.794 21.588 1.00 78.94 103 TYR A C 1
ATOM 794 O O . TYR A 1 103 ? -8.914 -7.895 22.549 1.00 78.94 103 TYR A O 1
ATOM 802 N N . ASN A 1 104 ? -7.716 -8.851 20.906 1.00 79.06 104 ASN A N 1
ATOM 803 C CA . ASN A 1 104 ? -8.061 -10.230 21.244 1.00 79.06 104 ASN A CA 1
ATOM 804 C C . ASN A 1 104 ? -6.784 -11.034 21.504 1.00 79.06 104 ASN A C 1
ATOM 806 O O . ASN A 1 104 ? -6.450 -11.920 20.711 1.00 79.06 104 ASN A O 1
ATOM 810 N N . PRO A 1 105 ? -6.070 -10.741 22.607 1.00 71.75 105 PRO A N 1
ATOM 811 C CA . PRO A 1 105 ? -4.827 -11.427 22.915 1.00 71.75 105 PRO A CA 1
ATOM 812 C C . PRO A 1 105 ? -5.062 -12.939 23.001 1.00 71.75 105 PRO A C 1
ATOM 814 O O . PRO A 1 105 ? -5.941 -13.406 23.729 1.00 71.75 105 PRO A O 1
ATOM 817 N N . GLY A 1 106 ? -4.281 -13.702 22.234 1.00 70.06 106 GLY A N 1
ATOM 818 C CA . GLY A 1 106 ? -4.389 -15.163 22.134 1.00 70.06 106 GLY A CA 1
ATOM 819 C C . GLY A 1 106 ? -5.016 -15.661 20.831 1.00 70.06 106 GLY A C 1
ATOM 820 O O . GLY A 1 106 ? -4.926 -16.853 20.527 1.00 70.06 106 GLY A O 1
ATOM 821 N N . ALA A 1 107 ? -5.590 -14.775 20.017 1.00 76.25 107 ALA A N 1
ATOM 822 C CA . ALA A 1 107 ? -5.933 -15.088 18.641 1.00 76.25 107 ALA A CA 1
ATOM 823 C C . ALA A 1 107 ? -4.678 -14.956 17.769 1.00 76.25 107 ALA A C 1
ATOM 825 O O . ALA A 1 107 ? -4.610 -14.023 17.015 1.00 76.25 107 ALA A O 1
ATOM 826 N N . ILE A 1 108 ? -3.719 -15.885 17.818 1.00 77.75 108 ILE A N 1
ATOM 827 C CA . ILE A 1 108 ? -2.389 -15.778 17.158 1.00 77.75 108 ILE A CA 1
ATOM 828 C C . ILE A 1 108 ? -2.444 -15.475 15.634 1.00 77.75 108 ILE A C 1
ATOM 830 O O . ILE A 1 108 ? -1.491 -14.985 15.024 1.00 77.75 108 ILE A O 1
ATOM 834 N N . PHE A 1 109 ? -3.551 -15.828 14.979 1.00 86.69 109 PHE A N 1
ATOM 835 C CA . PHE A 1 109 ? -3.673 -15.838 13.521 1.00 86.69 109 PHE A CA 1
ATOM 836 C C . PHE A 1 109 ? -3.662 -14.439 12.861 1.00 86.69 109 PHE A C 1
ATOM 838 O O . PHE A 1 109 ? -2.888 -14.249 11.917 1.00 86.69 109 PHE A O 1
ATOM 845 N N . PRO A 1 110 ? -4.447 -13.436 13.312 1.00 88.62 110 PRO A N 1
ATOM 846 C CA . PRO A 1 110 ? -4.429 -12.091 12.747 1.00 88.62 110 PRO A CA 1
ATOM 847 C C . PRO A 1 110 ? -3.105 -11.366 12.990 1.00 88.62 110 PRO A C 1
ATOM 849 O O . PRO A 1 110 ? -2.688 -10.618 12.110 1.00 88.62 110 PRO A O 1
ATOM 852 N N . GLY A 1 111 ? -2.409 -11.615 14.107 1.00 91.25 111 GLY A N 1
ATOM 853 C CA . GLY A 1 111 ? -1.091 -11.037 14.363 1.00 91.25 111 GLY A CA 1
ATOM 854 C C . GLY A 1 111 ? -0.031 -11.513 13.371 1.00 91.25 111 GLY A C 1
ATOM 855 O O . GLY A 1 111 ? 0.696 -10.692 12.815 1.00 91.25 111 GLY A O 1
ATOM 856 N N . ILE A 1 112 ? 0.024 -12.819 13.075 1.00 94.06 112 ILE A N 1
ATOM 857 C CA . ILE A 1 112 ? 0.974 -13.373 12.091 1.00 94.06 112 ILE A CA 1
ATOM 858 C C . ILE A 1 112 ? 0.672 -12.850 10.684 1.00 94.06 112 ILE A C 1
ATOM 860 O O . ILE A 1 112 ? 1.573 -12.361 10.002 1.00 94.06 112 ILE A O 1
ATOM 864 N N . ILE A 1 113 ? -0.589 -12.922 10.247 1.00 94.88 113 ILE A N 1
ATOM 865 C CA . ILE A 1 113 ? -0.985 -12.426 8.919 1.00 94.88 113 ILE A CA 1
ATOM 866 C C . ILE A 1 113 ? -0.750 -10.923 8.821 1.00 94.88 113 ILE A C 1
ATOM 868 O O . ILE A 1 113 ? -0.237 -10.448 7.808 1.00 94.88 113 ILE A O 1
ATOM 872 N N . GLY A 1 114 ? -1.087 -10.188 9.880 1.00 95.19 114 GLY A N 1
ATOM 873 C CA . GLY A 1 114 ? -0.865 -8.757 9.986 1.00 95.19 114 GLY A CA 1
ATOM 874 C C . GLY A 1 114 ? 0.614 -8.413 9.846 1.00 95.19 114 GLY A C 1
ATOM 875 O O . GLY A 1 114 ? 0.982 -7.616 8.990 1.00 95.19 114 GLY A O 1
ATOM 876 N N . GLY A 1 115 ? 1.473 -9.083 10.616 1.00 95.88 115 GLY A N 1
ATOM 877 C CA . GLY A 1 115 ? 2.922 -8.891 10.586 1.00 95.88 115 GLY A CA 1
ATOM 878 C C . GLY A 1 115 ? 3.546 -9.210 9.228 1.00 95.88 115 GLY A C 1
ATOM 879 O O . GLY A 1 115 ? 4.301 -8.395 8.705 1.00 95.88 115 GLY A O 1
ATOM 880 N N . ILE A 1 116 ? 3.197 -10.348 8.616 1.00 96.75 116 ILE A N 1
ATOM 881 C CA . ILE A 1 116 ? 3.692 -10.711 7.276 1.00 96.75 116 ILE A CA 1
ATOM 882 C C . ILE A 1 116 ? 3.227 -9.684 6.238 1.00 96.75 116 ILE A C 1
ATOM 884 O O . ILE A 1 116 ? 4.034 -9.217 5.437 1.00 96.75 116 ILE A O 1
ATOM 888 N N . SER A 1 117 ? 1.951 -9.289 6.278 1.00 96.75 117 SER A N 1
ATOM 889 C CA . SER A 1 117 ? 1.407 -8.283 5.357 1.00 96.75 117 SER A CA 1
ATOM 890 C C . SER A 1 117 ? 2.116 -6.940 5.516 1.00 96.75 117 SER A C 1
ATOM 892 O O . SER A 1 117 ? 2.455 -6.312 4.520 1.00 96.75 117 SER A O 1
ATOM 894 N N . LEU A 1 118 ? 2.409 -6.525 6.752 1.00 96.75 118 LEU A N 1
ATOM 895 C CA . LEU A 1 118 ? 3.117 -5.278 7.040 1.00 96.75 118 LEU A CA 1
ATOM 896 C C . LEU A 1 118 ? 4.574 -5.318 6.547 1.00 96.75 118 LEU A C 1
ATOM 898 O O . LEU A 1 118 ? 5.051 -4.341 5.977 1.00 96.75 118 LEU A O 1
ATOM 902 N N . LEU A 1 119 ? 5.273 -6.447 6.716 1.00 97.50 119 LEU A N 1
ATOM 903 C CA . LEU A 1 119 ? 6.637 -6.627 6.200 1.00 97.50 119 LEU A CA 1
ATOM 904 C C . LEU A 1 119 ? 6.677 -6.544 4.669 1.00 97.50 119 LEU A C 1
ATOM 906 O O . LEU A 1 119 ? 7.524 -5.846 4.112 1.00 97.50 119 LEU A O 1
ATOM 910 N N . LEU A 1 120 ? 5.738 -7.207 3.989 1.00 97.31 120 LEU A N 1
ATOM 911 C CA . LEU A 1 120 ? 5.607 -7.130 2.531 1.00 97.31 120 LEU A CA 1
ATOM 912 C C . LEU A 1 120 ? 5.212 -5.722 2.066 1.00 97.31 120 LEU A C 1
ATOM 914 O O . LEU A 1 120 ? 5.722 -5.244 1.051 1.00 97.31 120 LEU A O 1
ATOM 918 N N . ALA A 1 121 ? 4.348 -5.036 2.818 1.00 97.06 121 ALA A N 1
ATOM 919 C CA . ALA A 1 121 ? 4.001 -3.646 2.556 1.00 97.06 121 ALA A CA 1
ATOM 920 C C . ALA A 1 121 ? 5.234 -2.745 2.654 1.00 97.06 121 ALA A C 1
ATOM 922 O O . ALA A 1 121 ? 5.478 -1.975 1.736 1.00 97.06 121 ALA A O 1
ATOM 923 N N . PHE A 1 122 ? 6.051 -2.866 3.705 1.00 96.38 122 PHE A N 1
ATOM 924 C CA . PHE A 1 122 ? 7.263 -2.055 3.856 1.00 96.38 122 PHE A CA 1
ATOM 925 C C . PHE A 1 122 ? 8.300 -2.307 2.766 1.00 96.38 122 PHE A C 1
ATOM 927 O O . PHE A 1 122 ? 8.898 -1.347 2.286 1.00 96.38 122 PHE A O 1
ATOM 934 N N . TYR A 1 123 ? 8.474 -3.557 2.330 1.00 96.38 123 TYR A N 1
ATOM 935 C CA . TYR A 1 123 ? 9.282 -3.848 1.145 1.00 96.38 123 TYR A CA 1
ATOM 936 C C . TYR A 1 123 ? 8.754 -3.083 -0.078 1.00 96.38 123 TYR A C 1
ATOM 938 O O . TYR A 1 123 ? 9.497 -2.348 -0.722 1.00 96.38 123 TYR A O 1
ATOM 946 N N . SER A 1 124 ? 7.451 -3.196 -0.344 1.00 96.12 124 SER A N 1
ATOM 947 C CA . SER A 1 124 ? 6.814 -2.580 -1.514 1.00 96.12 124 SER A CA 1
ATOM 948 C C . SER A 1 124 ? 6.861 -1.049 -1.457 1.00 96.12 124 SER A C 1
ATOM 950 O O . SER A 1 124 ? 7.109 -0.406 -2.469 1.00 96.12 124 SER A O 1
ATOM 952 N N . LEU A 1 125 ? 6.682 -0.456 -0.271 1.00 94.88 125 LEU A N 1
ATOM 953 C CA . LEU A 1 125 ? 6.800 0.986 -0.035 1.00 94.88 125 LEU A CA 1
ATOM 954 C C . LEU A 1 125 ? 8.219 1.497 -0.313 1.00 94.88 125 LEU A C 1
ATOM 956 O O . LEU A 1 125 ? 8.365 2.599 -0.830 1.00 94.88 125 LEU A O 1
ATOM 960 N N . GLY A 1 126 ? 9.246 0.707 0.013 1.00 93.38 126 GLY A N 1
ATOM 961 C CA . GLY A 1 126 ? 10.635 1.037 -0.302 1.00 93.38 126 GLY A CA 1
ATOM 962 C C . GLY A 1 126 ? 10.935 0.968 -1.799 1.00 93.38 126 GLY A C 1
ATOM 963 O O . GLY A 1 126 ? 11.615 1.842 -2.315 1.00 93.38 126 GLY A O 1
ATOM 964 N N . VAL A 1 127 ? 10.400 -0.034 -2.504 1.00 92.38 127 VAL A N 1
ATOM 965 C CA . VAL A 1 127 ? 10.562 -0.168 -3.967 1.00 92.38 127 VAL A CA 1
ATOM 966 C C . VAL A 1 127 ? 9.822 0.934 -4.730 1.00 92.38 127 VAL A C 1
ATOM 968 O O . VAL A 1 127 ? 10.283 1.375 -5.776 1.00 92.38 127 VAL A O 1
ATOM 971 N N . LEU A 1 128 ? 8.676 1.374 -4.213 1.00 91.25 128 LEU A N 1
ATOM 972 C CA . LEU A 1 128 ? 7.824 2.398 -4.822 1.00 91.25 128 LEU A CA 1
ATOM 973 C C . LEU A 1 128 ? 8.180 3.836 -4.409 1.00 91.25 128 LEU A C 1
ATOM 975 O O . LEU A 1 128 ? 7.416 4.748 -4.723 1.00 91.25 128 LEU A O 1
ATOM 979 N N . ASP A 1 129 ? 9.280 4.037 -3.674 1.00 91.31 129 ASP A N 1
ATOM 980 C CA . ASP A 1 129 ? 9.701 5.343 -3.147 1.00 91.31 129 ASP A CA 1
ATOM 981 C C . ASP A 1 129 ? 8.559 6.100 -2.438 1.00 91.31 129 ASP A C 1
ATOM 983 O O . ASP A 1 129 ? 8.312 7.290 -2.654 1.00 91.31 129 ASP A O 1
ATOM 987 N N . ALA A 1 130 ? 7.823 5.384 -1.582 1.00 94.06 130 ALA A N 1
ATOM 988 C CA . ALA A 1 130 ? 6.653 5.915 -0.894 1.00 94.06 130 ALA A CA 1
ATOM 989 C C . ALA A 1 130 ? 6.979 7.161 -0.057 1.00 94.06 130 ALA A C 1
ATOM 991 O O . ALA A 1 130 ? 7.988 7.234 0.655 1.00 94.06 130 ALA A O 1
ATOM 992 N N . TYR A 1 131 ? 6.062 8.127 -0.055 1.00 94.88 131 TYR A N 1
ATOM 993 C CA . TYR A 1 131 ? 6.230 9.344 0.721 1.00 94.88 131 TYR A CA 1
ATOM 994 C C . TYR A 1 131 ? 6.022 9.079 2.214 1.00 94.88 131 TYR A C 1
ATOM 996 O O . TYR A 1 131 ? 4.942 8.684 2.665 1.00 94.88 131 TYR A O 1
ATOM 1004 N N . TRP A 1 132 ? 7.045 9.386 3.013 1.00 94.06 132 TRP A N 1
ATOM 1005 C CA . TRP A 1 132 ? 7.038 9.190 4.466 1.00 94.06 132 TRP A CA 1
ATOM 1006 C C . TRP A 1 132 ? 5.860 9.868 5.168 1.00 94.06 132 TRP A C 1
ATOM 1008 O O . TRP A 1 132 ? 5.303 9.306 6.110 1.00 94.06 132 TRP A O 1
ATOM 1018 N N . GLY A 1 133 ? 5.438 11.047 4.698 1.00 96.06 133 GLY A N 1
ATOM 1019 C CA . GLY A 1 133 ? 4.267 11.729 5.250 1.00 96.06 133 GLY A CA 1
ATOM 1020 C C . GLY A 1 133 ? 2.985 10.905 5.106 1.00 96.06 133 GLY A C 1
ATOM 1021 O O . GLY A 1 133 ? 2.184 10.863 6.037 1.00 96.06 133 GLY A O 1
ATOM 1022 N N . GLY A 1 134 ? 2.818 10.196 3.985 1.00 96.00 134 GLY A N 1
ATOM 1023 C CA . GLY A 1 134 ? 1.666 9.324 3.755 1.00 96.00 134 GLY A CA 1
ATOM 1024 C C . GLY A 1 134 ? 1.669 8.120 4.688 1.00 96.00 134 GLY A C 1
ATOM 1025 O O . GLY A 1 134 ? 0.667 7.846 5.348 1.00 96.00 134 GLY A O 1
ATOM 1026 N N . ILE A 1 135 ? 2.827 7.467 4.826 1.00 96.38 135 ILE A N 1
ATOM 1027 C CA . ILE A 1 135 ? 3.015 6.331 5.740 1.00 96.38 135 ILE A CA 1
ATOM 1028 C C . ILE A 1 135 ? 2.665 6.738 7.176 1.00 96.38 135 ILE A C 1
ATOM 1030 O O . ILE A 1 135 ? 1.868 6.072 7.838 1.00 96.38 135 ILE A O 1
ATOM 1034 N N . LEU A 1 136 ? 3.224 7.853 7.656 1.00 97.44 136 LEU A N 1
ATOM 1035 C CA . LEU A 1 136 ? 3.002 8.329 9.022 1.00 97.44 136 LEU A CA 1
ATOM 1036 C C . LEU A 1 136 ? 1.539 8.702 9.280 1.00 97.44 136 LEU A C 1
ATOM 1038 O O . LEU A 1 136 ? 1.024 8.390 10.351 1.00 97.44 136 LEU A O 1
ATOM 1042 N N . LEU A 1 137 ? 0.853 9.322 8.314 1.00 98.00 137 LEU A N 1
ATOM 1043 C CA . LEU A 1 137 ? -0.573 9.636 8.436 1.00 98.00 137 LEU A CA 1
ATOM 1044 C C . LEU A 1 137 ? -1.447 8.377 8.490 1.00 98.00 137 LEU A C 1
ATOM 1046 O O . LEU A 1 137 ? -2.381 8.328 9.288 1.00 98.00 137 LEU A O 1
ATOM 1050 N N . ILE A 1 138 ? -1.132 7.343 7.704 1.00 97.81 138 ILE A N 1
ATOM 1051 C CA . ILE A 1 138 ? -1.858 6.064 7.752 1.00 97.81 138 ILE A CA 1
ATOM 1052 C C . ILE A 1 138 ? -1.646 5.381 9.107 1.00 97.81 138 ILE A C 1
ATOM 1054 O O . ILE A 1 138 ? -2.612 4.958 9.742 1.00 97.81 138 ILE A O 1
ATOM 1058 N N . LEU A 1 139 ? -0.407 5.314 9.599 1.00 96.75 139 LEU A N 1
ATOM 1059 C CA . LEU A 1 139 ? -0.123 4.748 10.922 1.00 96.75 139 LEU A CA 1
ATOM 1060 C C . LEU A 1 139 ? -0.806 5.548 12.041 1.00 96.75 139 LEU A C 1
ATOM 1062 O O . LEU A 1 139 ? -1.385 4.959 12.956 1.00 96.75 139 LEU A O 1
ATOM 1066 N N . LEU A 1 140 ? -0.804 6.882 11.942 1.00 97.94 140 LEU A N 1
ATOM 1067 C CA . LEU A 1 140 ? -1.532 7.760 12.857 1.00 97.94 140 LEU A CA 1
ATOM 1068 C C . LEU A 1 140 ? -3.035 7.473 12.822 1.00 97.94 140 LEU A C 1
ATOM 1070 O O . LEU A 1 140 ? -3.651 7.404 13.881 1.00 97.94 140 LEU A O 1
ATOM 1074 N N . ALA A 1 141 ? -3.625 7.263 11.643 1.00 97.75 141 ALA A N 1
ATOM 1075 C CA . ALA A 1 141 ? -5.042 6.943 11.512 1.00 97.75 141 ALA A CA 1
ATOM 1076 C C . ALA A 1 141 ? -5.423 5.689 12.303 1.00 97.75 141 ALA A C 1
ATOM 1078 O O . ALA A 1 141 ? -6.367 5.712 13.094 1.00 97.75 141 ALA A O 1
ATOM 1079 N N . PHE A 1 142 ? -4.645 4.618 12.148 1.00 95.81 142 PHE A N 1
ATOM 1080 C CA . PHE A 1 142 ? -4.831 3.385 12.907 1.00 95.81 142 PHE A CA 1
ATOM 1081 C C . PHE A 1 142 ? -4.610 3.583 14.410 1.00 95.81 142 PHE A C 1
ATOM 1083 O O . PHE A 1 142 ? -5.394 3.073 15.210 1.00 95.81 142 PHE A O 1
ATOM 1090 N N . GLY A 1 143 ? -3.618 4.383 14.807 1.00 94.75 143 GLY A N 1
ATOM 1091 C CA . GLY A 1 143 ? -3.415 4.770 16.205 1.00 94.75 143 GLY A CA 1
ATOM 1092 C C . GLY A 1 143 ? -4.602 5.537 16.799 1.00 94.75 143 GLY A C 1
ATOM 1093 O O . GLY A 1 143 ? -5.010 5.260 17.926 1.00 94.75 143 GLY A O 1
ATOM 1094 N N . LEU A 1 144 ? -5.207 6.453 16.038 1.00 94.94 144 LEU A N 1
ATOM 1095 C CA . LEU A 1 144 ? -6.401 7.196 16.449 1.00 94.94 144 LEU A CA 1
ATOM 1096 C C . LEU A 1 144 ? -7.618 6.276 16.575 1.00 94.94 144 LEU A C 1
ATOM 1098 O O . LEU A 1 144 ? -8.320 6.336 17.584 1.00 94.94 144 LEU A O 1
ATOM 1102 N N . PHE A 1 145 ? -7.840 5.370 15.619 1.00 92.88 145 PHE A N 1
ATOM 1103 C CA . PHE A 1 145 ? -8.908 4.373 15.734 1.00 92.88 145 PHE A CA 1
ATOM 1104 C C . PHE A 1 145 ? -8.742 3.495 16.974 1.00 92.88 145 PHE A C 1
ATOM 1106 O O . PHE A 1 145 ? -9.714 3.245 17.687 1.00 92.88 145 PHE A O 1
ATOM 1113 N N . VAL A 1 146 ? -7.507 3.085 17.278 1.00 90.62 146 VAL A N 1
ATOM 1114 C CA . VAL A 1 146 ? -7.209 2.341 18.504 1.00 90.62 146 VAL A CA 1
ATOM 1115 C C . VAL A 1 146 ? -7.514 3.177 19.745 1.00 90.62 146 VAL A C 1
ATOM 1117 O O . VAL A 1 146 ? -8.178 2.709 20.674 1.00 90.62 146 VAL A O 1
ATOM 1120 N N . GLY A 1 147 ? -7.077 4.436 19.749 1.00 90.44 147 GLY A N 1
ATOM 1121 C CA . GLY A 1 147 ? -7.348 5.381 20.826 1.00 90.44 147 GLY A CA 1
ATOM 1122 C C . GLY A 1 147 ? -8.843 5.578 21.081 1.00 90.44 147 GLY A C 1
ATOM 1123 O O . GLY A 1 147 ? -9.250 5.672 22.240 1.00 90.44 147 GLY A O 1
ATOM 1124 N N . GLU A 1 148 ? -9.672 5.609 20.030 1.00 89.56 148 GLU A N 1
ATOM 1125 C CA . GLU A 1 148 ? -11.124 5.778 20.160 1.00 89.56 148 GLU A CA 1
ATOM 1126 C C . GLU A 1 148 ? -11.732 4.595 20.910 1.00 89.56 148 GLU A C 1
ATOM 1128 O O . GLU A 1 148 ? -12.523 4.783 21.828 1.00 89.56 148 GLU A O 1
ATOM 1133 N N . VAL A 1 149 ? -11.335 3.370 20.563 1.00 84.88 149 VAL A N 1
ATOM 1134 C CA . VAL A 1 149 ? -11.843 2.163 21.228 1.00 84.88 149 VAL A CA 1
ATOM 1135 C C . VAL A 1 149 ? -11.441 2.137 22.708 1.00 84.88 149 VAL A C 1
ATOM 1137 O O . VAL A 1 149 ? -12.222 1.678 23.538 1.00 84.88 149 VAL A O 1
ATOM 1140 N N . LEU A 1 150 ? -10.251 2.644 23.054 1.00 83.62 150 LEU A N 1
ATOM 1141 C CA . LEU A 1 150 ? -9.751 2.655 24.435 1.00 83.62 150 LEU A CA 1
ATOM 1142 C C . LEU A 1 150 ? -10.343 3.782 25.294 1.00 83.62 150 LEU A C 1
ATOM 1144 O O . LEU A 1 150 ? -10.576 3.580 26.483 1.00 83.62 150 LEU A O 1
ATOM 1148 N N . THR A 1 151 ? -10.570 4.967 24.721 1.00 80.81 151 THR A N 1
ATOM 1149 C CA . THR A 1 151 ? -10.988 6.169 25.475 1.00 80.81 151 THR A CA 1
ATOM 1150 C C . THR A 1 151 ? -12.443 6.579 25.252 1.00 80.81 151 THR A C 1
ATOM 1152 O O . THR A 1 151 ? -12.962 7.374 26.027 1.00 80.81 151 THR A O 1
ATOM 1155 N N . THR A 1 152 ? -13.115 6.027 24.236 1.00 74.62 152 THR A N 1
ATOM 1156 C CA . THR A 1 152 ? -14.484 6.366 23.802 1.00 74.62 152 THR A CA 1
ATOM 1157 C C . THR A 1 152 ? -14.733 7.879 23.810 1.00 74.62 152 THR A C 1
ATOM 1159 O O . THR A 1 152 ? -15.506 8.408 24.607 1.00 74.62 152 THR A O 1
ATOM 1162 N N . THR A 1 153 ? -14.070 8.597 22.906 1.00 76.31 153 THR A N 1
ATOM 1163 C CA . THR A 1 153 ? -14.078 10.066 22.801 1.00 76.31 153 THR A CA 1
ATOM 1164 C C . THR A 1 153 ? -15.278 10.620 22.014 1.00 76.31 153 THR A C 1
ATOM 1166 O O . THR A 1 153 ? -15.240 11.750 21.529 1.00 76.31 153 THR A O 1
ATOM 1169 N N . PHE A 1 154 ? -16.369 9.852 21.904 1.00 74.56 154 PHE A N 1
ATOM 1170 C CA . PHE A 1 154 ? -17.575 10.188 21.131 1.00 74.56 154 PHE A CA 1
ATOM 1171 C C . PHE A 1 154 ? -17.311 10.483 19.638 1.00 74.56 154 PHE A C 1
ATOM 1173 O O . PHE A 1 154 ? -18.051 11.243 19.016 1.00 74.56 154 PHE A O 1
ATOM 1180 N N . GLY A 1 155 ? -16.290 9.862 19.039 1.00 81.94 155 GLY A N 1
ATOM 1181 C CA . GLY A 1 155 ? -16.028 9.909 17.597 1.00 81.94 155 GLY A CA 1
ATOM 1182 C C . GLY A 1 155 ? -14.993 10.941 17.144 1.00 81.94 155 GLY A C 1
ATOM 1183 O O . GLY A 1 155 ? -14.748 11.048 15.941 1.00 81.94 155 GLY A O 1
ATOM 1184 N N . LEU A 1 156 ? -14.361 11.686 18.059 1.00 91.00 156 LEU A N 1
ATOM 1185 C CA . LEU A 1 156 ? -13.320 12.659 17.700 1.00 91.00 156 LEU A CA 1
ATOM 1186 C C . LEU A 1 156 ? -12.098 11.984 17.062 1.00 91.00 156 LEU A C 1
ATOM 1188 O O . LEU A 1 156 ? -11.622 12.423 16.014 1.00 91.00 156 LEU A O 1
ATOM 1192 N N . PHE A 1 157 ? -11.597 10.905 17.666 1.00 93.06 157 PHE A N 1
ATOM 1193 C CA . PHE A 1 157 ? -10.466 10.168 17.111 1.00 93.06 157 PHE A CA 1
ATOM 1194 C C . PHE A 1 157 ? -10.874 9.386 15.864 1.00 93.06 157 PHE A C 1
ATOM 1196 O O . PHE A 1 157 ? -10.065 9.244 14.954 1.00 93.06 157 PHE A O 1
ATOM 1203 N N . THR A 1 158 ? -12.138 8.972 15.750 1.00 92.75 158 THR A N 1
ATOM 1204 C CA . THR A 1 158 ? -12.669 8.395 14.502 1.00 92.75 158 THR A CA 1
ATOM 1205 C C . THR A 1 158 ? -12.613 9.397 13.348 1.00 92.75 158 THR A C 1
ATOM 1207 O O . THR A 1 158 ? -12.105 9.067 12.280 1.00 92.75 158 THR A O 1
ATOM 1210 N N . ALA A 1 159 ? -13.079 10.633 13.548 1.00 94.88 159 ALA A N 1
ATOM 1211 C CA . ALA A 1 159 ? -13.039 11.669 12.513 1.00 94.88 159 ALA A CA 1
ATOM 1212 C C . ALA A 1 159 ? -11.596 12.040 12.126 1.00 94.88 159 ALA A C 1
ATOM 1214 O O . ALA A 1 159 ? -11.271 12.141 10.938 1.00 94.88 159 ALA A O 1
ATOM 1215 N N . GLY A 1 160 ? -10.716 12.185 13.122 1.00 96.56 160 GLY A N 1
ATOM 1216 C CA . GLY A 1 160 ? -9.286 12.401 12.898 1.00 96.56 160 GLY A CA 1
ATOM 1217 C C . GLY A 1 160 ? -8.630 11.234 12.156 1.00 96.56 160 GLY A C 1
ATOM 1218 O O . GLY A 1 160 ? -7.874 11.459 11.216 1.00 96.56 160 GLY A O 1
ATOM 1219 N N . GLY A 1 161 ? -8.978 9.997 12.516 1.00 96.81 161 GLY A N 1
ATOM 1220 C CA . GLY A 1 161 ? -8.483 8.780 11.881 1.00 96.81 161 GLY A CA 1
ATOM 1221 C C . GLY A 1 161 ? -8.914 8.660 10.424 1.00 96.81 161 GLY A C 1
ATOM 1222 O O . GLY A 1 161 ? -8.076 8.420 9.564 1.00 96.81 161 GLY A O 1
ATOM 1223 N N . ILE A 1 162 ? -10.186 8.920 10.106 1.00 97.38 162 ILE A N 1
ATOM 1224 C CA . ILE A 1 162 ? -10.672 8.941 8.715 1.00 97.38 162 ILE A CA 1
ATOM 1225 C C . ILE A 1 162 ? -9.923 10.000 7.906 1.00 97.38 162 ILE A C 1
ATOM 1227 O O . ILE A 1 162 ? -9.449 9.716 6.809 1.00 97.38 162 ILE A O 1
ATOM 1231 N N . THR A 1 163 ? -9.777 11.206 8.459 1.00 97.88 163 THR A N 1
ATOM 1232 C CA . THR A 1 163 ? -9.079 12.309 7.783 1.00 97.88 163 THR A CA 1
ATOM 1233 C C . THR A 1 163 ? -7.614 11.958 7.525 1.00 97.88 163 THR A C 1
ATOM 1235 O O . THR A 1 163 ? -7.131 12.114 6.406 1.00 97.88 163 THR A O 1
ATOM 1238 N N . ALA A 1 164 ? -6.917 11.430 8.534 1.00 98.12 164 ALA A N 1
ATOM 1239 C CA . ALA A 1 164 ? -5.531 10.993 8.418 1.00 98.12 164 ALA A CA 1
ATOM 1240 C C . ALA A 1 164 ? -5.379 9.829 7.427 1.00 98.12 164 ALA A C 1
ATOM 1242 O O . ALA A 1 164 ? -4.445 9.836 6.632 1.00 98.12 164 ALA A O 1
ATOM 1243 N N . LEU A 1 165 ? -6.316 8.874 7.404 1.00 98.00 165 LEU A N 1
ATOM 1244 C CA . LEU A 1 165 ? -6.289 7.754 6.466 1.00 98.00 165 LEU A CA 1
ATOM 1245 C C . LEU A 1 165 ? -6.480 8.244 5.031 1.00 98.00 165 LEU A C 1
ATOM 1247 O O . LEU A 1 165 ? -5.700 7.868 4.163 1.00 98.00 165 LEU A O 1
ATOM 1251 N N . VAL A 1 166 ? -7.470 9.105 4.774 1.00 97.56 166 VAL A N 1
ATOM 1252 C CA . VAL A 1 166 ? -7.728 9.667 3.437 1.00 97.56 166 VAL A CA 1
ATOM 1253 C C . VAL A 1 166 ? -6.522 10.464 2.950 1.00 97.56 166 VAL A C 1
ATOM 1255 O O . VAL A 1 166 ? -5.994 10.171 1.880 1.00 97.56 166 VAL A O 1
ATOM 1258 N N . LEU A 1 167 ? -6.047 11.430 3.742 1.00 97.06 167 LEU A N 1
ATOM 1259 C CA . LEU A 1 167 ? -4.902 12.260 3.364 1.00 97.06 167 LEU A CA 1
ATOM 1260 C C . LEU A 1 167 ? -3.637 11.422 3.195 1.00 97.06 167 LEU A C 1
ATOM 1262 O O . LEU A 1 167 ? -2.934 11.579 2.203 1.00 97.06 167 LEU A O 1
ATOM 1266 N N . GLY A 1 168 ? -3.381 10.499 4.122 1.00 96.81 168 GLY A N 1
ATOM 1267 C CA . GLY A 1 168 ? -2.241 9.596 4.059 1.00 96.81 168 GLY A CA 1
ATOM 1268 C C . GLY A 1 168 ? -2.254 8.728 2.807 1.00 96.81 168 GLY A C 1
ATOM 1269 O O . GLY A 1 168 ? -1.220 8.592 2.166 1.00 96.81 168 GLY A O 1
ATOM 1270 N N . SER A 1 169 ? -3.424 8.213 2.415 1.00 95.94 169 SER A N 1
ATOM 1271 C CA . SER A 1 169 ? -3.592 7.388 1.210 1.00 95.94 169 SER A CA 1
ATOM 1272 C C . SER A 1 169 ? -3.367 8.183 -0.076 1.00 95.94 169 SER A C 1
ATOM 1274 O O . SER A 1 169 ? -2.730 7.681 -0.996 1.00 95.94 169 SER A O 1
ATOM 1276 N N . LEU A 1 170 ? -3.856 9.427 -0.130 1.00 94.06 170 LEU A N 1
ATOM 1277 C CA . LEU A 1 170 ? -3.705 10.302 -1.298 1.00 94.06 170 LEU A CA 1
ATOM 1278 C C . LEU A 1 170 ? -2.256 10.741 -1.522 1.00 94.06 170 LEU A C 1
ATOM 1280 O O . LEU A 1 170 ? -1.831 10.862 -2.664 1.00 94.06 170 LEU A O 1
ATOM 1284 N N . ILE A 1 171 ? -1.498 10.979 -0.448 1.00 93.50 171 ILE A N 1
ATOM 1285 C CA . ILE A 1 171 ? -0.103 11.435 -0.555 1.00 93.50 171 ILE A CA 1
ATOM 1286 C C . ILE A 1 171 ? 0.913 10.289 -0.523 1.00 93.50 171 ILE A C 1
ATOM 1288 O O . ILE A 1 171 ? 2.105 10.555 -0.641 1.00 93.50 171 ILE A O 1
ATOM 1292 N N . LEU A 1 172 ? 0.474 9.038 -0.321 1.00 94.88 172 LEU A N 1
ATOM 1293 C CA . LEU A 1 172 ? 1.359 7.884 -0.123 1.00 94.88 172 LEU A CA 1
ATOM 1294 C C . LEU A 1 172 ? 2.316 7.678 -1.300 1.00 94.88 172 LEU A C 1
ATOM 1296 O O . LEU A 1 172 ? 3.496 7.413 -1.086 1.00 94.88 172 LEU A O 1
ATOM 1300 N N . PHE A 1 173 ? 1.808 7.842 -2.522 1.00 93.25 173 PHE A N 1
ATOM 1301 C CA . PHE A 1 173 ? 2.582 7.741 -3.754 1.00 93.25 173 PHE A CA 1
ATOM 1302 C C . PHE A 1 173 ? 2.348 8.994 -4.613 1.00 93.25 173 PHE A C 1
ATOM 1304 O O . PHE A 1 173 ? 1.324 9.082 -5.291 1.00 93.25 173 PHE A O 1
ATOM 1311 N N . PRO A 1 174 ? 3.265 9.978 -4.593 1.00 77.38 174 PRO A N 1
ATOM 1312 C CA . PRO A 1 174 ? 3.094 11.263 -5.279 1.00 77.38 174 PRO A CA 1
ATOM 1313 C C . PRO A 1 174 ? 3.396 11.215 -6.793 1.00 77.38 174 PRO A C 1
ATOM 1315 O O . PRO A 1 174 ? 3.723 12.242 -7.380 1.00 77.38 174 PRO A O 1
ATOM 1318 N N . GLY A 1 175 ? 3.329 10.042 -7.435 1.00 71.94 175 GLY A N 1
ATOM 1319 C CA . GLY A 1 175 ? 3.762 9.859 -8.826 1.00 71.94 175 GLY A CA 1
ATOM 1320 C C . GLY A 1 175 ? 2.950 10.672 -9.841 1.00 71.94 175 GLY A C 1
ATOM 1321 O O . GLY A 1 175 ? 1.741 10.815 -9.697 1.00 71.94 175 GLY A O 1
ATOM 1322 N N . GLU A 1 176 ? 3.595 11.177 -10.896 1.00 66.38 176 GLU A N 1
ATOM 1323 C CA . GLU A 1 176 ? 2.936 11.978 -11.948 1.00 66.38 176 GLU A CA 1
ATOM 1324 C C . GLU A 1 176 ? 2.018 11.140 -12.853 1.00 66.38 176 GLU A C 1
ATOM 1326 O O . GLU A 1 176 ? 1.031 11.637 -13.395 1.00 66.38 176 GLU A O 1
ATOM 1331 N N . ALA A 1 177 ? 2.316 9.845 -12.991 1.00 74.12 177 ALA A N 1
ATOM 1332 C CA . ALA A 1 177 ? 1.508 8.918 -13.767 1.00 74.12 177 ALA A CA 1
ATOM 1333 C C . ALA A 1 177 ? 0.409 8.280 -12.892 1.00 74.12 177 ALA A C 1
ATOM 1335 O O . ALA A 1 177 ? 0.729 7.736 -11.831 1.00 74.12 177 ALA A O 1
ATOM 1336 N N . PRO A 1 178 ? -0.859 8.224 -13.351 1.00 73.56 178 PRO A N 1
ATOM 1337 C CA . PRO A 1 178 ? -1.957 7.605 -12.601 1.00 73.56 178 PRO A CA 1
ATOM 1338 C C . PRO A 1 178 ? -1.693 6.154 -12.174 1.00 73.56 178 PRO A C 1
ATOM 1340 O O . PRO A 1 178 ? -2.193 5.714 -11.145 1.00 73.56 178 PRO A O 1
ATOM 1343 N N . ILE A 1 179 ? -0.884 5.413 -12.941 1.00 77.88 179 ILE A N 1
ATOM 1344 C CA . ILE A 1 179 ? -0.534 4.015 -12.645 1.00 77.88 179 ILE A CA 1
ATOM 1345 C C . ILE A 1 179 ? 0.386 3.859 -11.424 1.00 77.88 179 ILE A C 1
ATOM 1347 O O . ILE A 1 179 ? 0.449 2.785 -10.830 1.00 77.88 179 ILE A O 1
ATOM 1351 N N . LEU A 1 180 ? 1.087 4.929 -11.044 1.00 82.38 180 LEU A N 1
ATOM 1352 C CA . LEU A 1 180 ? 1.981 4.965 -9.888 1.00 82.38 180 LEU A CA 1
ATOM 1353 C C . LEU A 1 180 ? 1.275 5.471 -8.621 1.00 82.38 180 LEU A C 1
ATOM 1355 O O . LEU A 1 180 ? 1.891 5.513 -7.561 1.00 82.38 180 LEU A O 1
ATOM 1359 N N . GLN A 1 181 ? -0.007 5.836 -8.708 1.00 89.62 181 GLN A N 1
ATOM 1360 C CA . GLN A 1 181 ? -0.815 6.285 -7.576 1.00 89.62 181 GLN A CA 1
ATOM 1361 C C . GLN A 1 181 ? -1.731 5.165 -7.064 1.00 89.62 181 GLN A C 1
ATOM 1363 O O . GLN A 1 181 ? -1.993 4.175 -7.753 1.00 89.62 181 GLN A O 1
ATOM 1368 N N . VAL A 1 182 ? -2.246 5.324 -5.841 1.00 92.00 182 VAL A N 1
ATOM 1369 C CA . VAL A 1 182 ? -3.347 4.476 -5.363 1.00 92.00 182 VAL A CA 1
ATOM 1370 C C . VAL A 1 182 ? -4.632 4.899 -6.071 1.00 92.00 182 VAL A C 1
ATOM 1372 O O . VAL A 1 182 ? -4.958 6.084 -6.110 1.00 92.00 182 VAL A O 1
ATOM 1375 N N . ASP A 1 183 ? -5.386 3.930 -6.582 1.00 94.12 183 ASP A N 1
ATOM 1376 C CA . ASP A 1 183 ? -6.689 4.171 -7.199 1.00 94.12 183 ASP A CA 1
ATOM 1377 C C . ASP A 1 183 ? -7.636 4.866 -6.193 1.00 94.12 183 ASP A C 1
ATOM 1379 O O . ASP A 1 183 ? -7.915 4.307 -5.124 1.00 94.12 183 ASP A O 1
ATOM 1383 N N . PRO A 1 184 ? -8.175 6.061 -6.505 1.00 92.94 184 PRO A N 1
ATOM 1384 C CA . PRO A 1 184 ? -9.117 6.760 -5.634 1.00 92.94 184 PRO A CA 1
ATOM 1385 C C . PRO A 1 184 ? -10.335 5.920 -5.230 1.00 92.94 184 PRO A C 1
ATOM 1387 O O . PRO A 1 184 ? -10.835 6.060 -4.108 1.00 92.94 184 PRO A O 1
ATOM 1390 N N . TRP A 1 185 ? -10.804 5.013 -6.093 1.00 95.69 185 TRP A N 1
ATOM 1391 C CA . TRP A 1 185 ? -11.903 4.107 -5.751 1.00 95.69 185 TRP A CA 1
ATOM 1392 C C . TRP A 1 185 ? -11.500 3.056 -4.730 1.00 95.69 185 TRP A C 1
ATOM 1394 O O . TRP A 1 185 ? -12.298 2.707 -3.852 1.00 95.69 185 TRP A O 1
ATOM 1404 N N . LEU A 1 186 ? -10.257 2.585 -4.797 1.00 96.44 186 LEU A N 1
ATOM 1405 C CA . LEU A 1 186 ? -9.707 1.696 -3.787 1.00 96.44 186 LEU A CA 1
ATOM 1406 C C . LEU A 1 186 ? -9.597 2.415 -2.441 1.00 96.44 186 LEU A C 1
ATOM 1408 O O . LEU A 1 186 ? -10.028 1.858 -1.433 1.00 96.44 186 LEU A O 1
ATOM 1412 N N . ILE A 1 187 ? -9.107 3.661 -2.427 1.00 96.81 187 ILE A N 1
ATOM 1413 C CA . ILE A 1 187 ? -9.049 4.487 -1.209 1.00 96.81 187 ILE A CA 1
ATOM 1414 C C . ILE A 1 187 ? -10.447 4.618 -0.600 1.00 96.81 187 ILE A C 1
ATOM 1416 O O . ILE A 1 187 ? -10.635 4.317 0.577 1.00 96.81 187 ILE A O 1
ATOM 1420 N N . ALA A 1 188 ? -11.445 5.015 -1.395 1.00 97.06 188 ALA A N 1
ATOM 1421 C CA . ALA A 1 188 ? -12.817 5.172 -0.916 1.00 97.06 188 ALA A CA 1
ATOM 1422 C C . ALA A 1 188 ? -13.369 3.861 -0.331 1.00 97.06 188 ALA A C 1
ATOM 1424 O O . ALA A 1 188 ? -13.943 3.854 0.758 1.00 97.06 188 ALA A O 1
ATOM 1425 N N . THR A 1 189 ? -13.137 2.741 -1.019 1.00 97.69 189 THR A N 1
ATOM 1426 C CA . THR A 1 189 ? -13.568 1.407 -0.580 1.00 97.69 189 THR A CA 1
ATOM 1427 C C . THR A 1 189 ? -12.923 1.021 0.749 1.00 97.69 189 THR A C 1
ATOM 1429 O O . THR A 1 189 ? -13.619 0.618 1.681 1.00 97.69 189 THR A O 1
ATOM 1432 N N . VAL A 1 190 ? -11.605 1.185 0.868 1.00 97.50 190 VAL A N 1
ATOM 1433 C CA . VAL A 1 190 ? -10.858 0.877 2.092 1.00 97.50 190 VAL A CA 1
ATOM 1434 C C . VAL A 1 190 ? -11.317 1.759 3.247 1.00 97.50 190 VAL A C 1
ATOM 1436 O O . VAL A 1 190 ? -11.614 1.240 4.320 1.00 97.50 190 VAL A O 1
ATOM 1439 N N . VAL A 1 191 ? -11.452 3.069 3.033 1.00 97.31 191 VAL A N 1
ATOM 1440 C CA . VAL A 1 191 ? -11.921 4.011 4.059 1.00 97.31 191 VAL A CA 1
ATOM 1441 C C . VAL A 1 191 ? -13.314 3.629 4.555 1.00 97.31 191 VAL A C 1
ATOM 1443 O O . VAL A 1 191 ? -13.534 3.604 5.766 1.00 97.31 191 VAL A O 1
ATOM 1446 N N . ILE A 1 192 ? -14.241 3.276 3.658 1.00 97.38 192 ILE A N 1
ATOM 1447 C CA . ILE A 1 192 ? -15.586 2.818 4.033 1.00 97.38 192 ILE A CA 1
ATOM 1448 C C . ILE A 1 192 ? -15.504 1.534 4.862 1.00 97.38 192 ILE A C 1
ATOM 1450 O O . ILE A 1 192 ? -16.085 1.477 5.945 1.00 97.38 192 ILE A O 1
ATOM 1454 N N . ILE A 1 193 ? -14.765 0.523 4.396 1.00 97.00 193 ILE A N 1
ATOM 1455 C CA . ILE A 1 193 ? -14.631 -0.766 5.093 1.00 97.00 193 ILE A CA 1
ATOM 1456 C C . ILE A 1 193 ? -14.035 -0.569 6.488 1.00 97.00 193 ILE A C 1
ATOM 1458 O O . ILE A 1 193 ? -14.594 -1.064 7.467 1.00 97.00 193 ILE A O 1
ATOM 1462 N N . VAL A 1 194 ? -12.936 0.179 6.594 1.00 95.31 194 VAL A N 1
ATOM 1463 C CA . VAL A 1 194 ? -12.257 0.469 7.863 1.00 95.31 194 VAL A CA 1
ATOM 1464 C C . VAL A 1 194 ? -13.190 1.227 8.802 1.00 95.31 194 VAL A C 1
ATOM 1466 O O . VAL A 1 194 ? -13.355 0.828 9.953 1.00 95.31 194 VAL A O 1
ATOM 1469 N N . THR A 1 195 ? -13.871 2.263 8.308 1.00 93.69 195 THR A N 1
ATOM 1470 C CA . THR A 1 195 ? -14.815 3.055 9.109 1.00 93.69 195 THR A CA 1
ATOM 1471 C C . THR A 1 195 ? -15.959 2.195 9.639 1.00 93.69 195 THR A C 1
ATOM 1473 O O . THR A 1 195 ? -16.267 2.248 10.828 1.00 93.69 195 THR A O 1
ATOM 1476 N N . VAL A 1 196 ? -16.572 1.368 8.787 1.00 94.75 196 VAL A N 1
ATOM 1477 C CA . VAL A 1 196 ? -17.661 0.462 9.182 1.00 94.75 196 VAL A CA 1
ATOM 1478 C C . VAL A 1 196 ? -17.174 -0.569 10.199 1.00 94.75 196 VAL A C 1
ATOM 1480 O O . VAL A 1 196 ? -17.856 -0.813 11.196 1.00 94.75 196 VAL A O 1
ATOM 1483 N N . LEU A 1 197 ? -15.989 -1.144 9.987 1.00 92.38 197 LEU A N 1
ATOM 1484 C CA . LEU A 1 197 ? -15.388 -2.121 10.892 1.00 92.38 197 LEU A CA 1
ATOM 1485 C C . LEU A 1 197 ? -15.132 -1.517 12.276 1.00 92.38 197 LEU A C 1
ATOM 1487 O O . LEU A 1 197 ? -15.571 -2.084 13.277 1.00 92.38 197 LEU A O 1
ATOM 1491 N N . PHE A 1 198 ? -14.493 -0.349 12.353 1.00 89.12 198 PHE A N 1
ATOM 1492 C CA . PHE A 1 198 ? -14.242 0.310 13.636 1.00 89.12 198 PHE A CA 1
ATOM 1493 C C . PHE A 1 198 ? -15.531 0.794 14.296 1.00 89.12 198 PHE A C 1
ATOM 1495 O O . PHE A 1 198 ? -15.701 0.589 15.496 1.00 89.12 198 PHE A O 1
ATOM 1502 N N . ALA A 1 199 ? -16.489 1.334 13.538 1.00 88.94 199 ALA A N 1
ATOM 1503 C CA . ALA A 1 199 ? -17.800 1.691 14.075 1.00 88.94 199 ALA A CA 1
ATOM 1504 C C . ALA A 1 199 ? -18.517 0.469 14.677 1.00 88.94 199 ALA A C 1
ATOM 1506 O O . ALA A 1 199 ? -19.120 0.566 15.748 1.00 88.94 199 ALA A O 1
ATOM 1507 N N . PHE A 1 200 ? -18.432 -0.698 14.034 1.00 89.50 200 PHE A N 1
ATOM 1508 C CA . PHE A 1 200 ? -18.972 -1.948 14.570 1.00 89.50 200 PHE A CA 1
ATOM 1509 C C . PHE A 1 200 ? -18.271 -2.369 15.868 1.00 89.50 200 PHE A C 1
ATOM 1511 O O . PHE A 1 200 ? -18.946 -2.688 16.853 1.00 89.50 200 PHE A O 1
ATOM 1518 N N . VAL A 1 201 ? -16.934 -2.338 15.896 1.00 86.31 201 VAL A N 1
ATOM 1519 C CA . VAL A 1 201 ? -16.135 -2.670 17.087 1.00 86.31 201 VAL A CA 1
ATOM 1520 C C . VAL A 1 201 ? -16.481 -1.736 18.244 1.00 86.31 201 VAL A C 1
ATOM 1522 O O . VAL A 1 201 ? -16.820 -2.216 19.324 1.00 86.31 201 VAL A O 1
ATOM 1525 N N . ILE A 1 202 ? -16.501 -0.422 18.016 1.00 84.19 202 ILE A N 1
ATOM 1526 C CA . ILE A 1 202 ? -16.848 0.584 19.030 1.00 84.19 202 ILE A CA 1
ATOM 1527 C C . ILE A 1 202 ? -18.259 0.334 19.573 1.00 84.19 202 ILE A C 1
ATOM 1529 O O . ILE A 1 202 ? -18.446 0.265 20.787 1.00 84.19 202 ILE A O 1
ATOM 1533 N N . ASN A 1 203 ? -19.253 0.109 18.705 1.00 84.44 203 ASN A N 1
ATOM 1534 C CA . ASN A 1 203 ? -20.621 -0.197 19.137 1.00 84.44 203 ASN A CA 1
ATOM 1535 C C . ASN A 1 203 ? -20.689 -1.450 20.024 1.00 84.44 203 ASN A C 1
ATOM 1537 O O . ASN A 1 203 ? -21.418 -1.475 21.019 1.00 84.44 203 ASN A O 1
ATOM 1541 N N . ARG A 1 204 ? -19.918 -2.495 19.697 1.00 83.12 204 ARG A N 1
ATOM 1542 C CA . ARG A 1 204 ? -19.836 -3.714 20.513 1.00 83.12 204 ARG A CA 1
ATOM 1543 C C . ARG A 1 204 ? -19.141 -3.472 21.846 1.00 83.12 204 ARG A C 1
ATOM 1545 O O . ARG A 1 204 ? -19.646 -3.948 22.860 1.00 83.12 204 ARG A O 1
ATOM 1552 N N . VAL A 1 205 ? -18.040 -2.728 21.860 1.00 78.94 205 VAL A N 1
ATOM 1553 C CA . VAL A 1 205 ? -17.282 -2.409 23.079 1.00 78.94 205 VAL A CA 1
ATOM 1554 C C . VAL A 1 205 ? -18.122 -1.550 24.022 1.00 78.94 205 VAL A C 1
ATOM 1556 O O . VAL A 1 205 ? -18.278 -1.907 25.189 1.00 78.94 205 VAL A O 1
ATOM 1559 N N . VAL A 1 206 ? -18.756 -0.487 23.522 1.00 78.56 206 VAL A N 1
ATOM 1560 C CA . VAL A 1 206 ? -19.658 0.367 24.314 1.00 78.56 206 VAL A CA 1
ATOM 1561 C C . VAL A 1 206 ? -20.870 -0.427 24.805 1.00 78.56 206 VAL A C 1
ATOM 1563 O O . VAL A 1 206 ? -21.260 -0.315 25.967 1.00 78.56 206 VAL A O 1
ATOM 1566 N N . GLY A 1 207 ? -21.454 -1.275 23.954 1.00 73.38 207 GLY A N 1
ATOM 1567 C CA . GLY A 1 207 ? -22.562 -2.152 24.333 1.00 73.38 207 GLY A CA 1
ATOM 1568 C C . GLY A 1 207 ? -22.184 -3.175 25.410 1.00 73.38 207 GLY A C 1
ATOM 1569 O O . GLY A 1 207 ? -22.997 -3.459 26.290 1.00 73.38 207 GLY A O 1
ATOM 1570 N N . ALA A 1 208 ? -20.958 -3.703 25.378 1.00 71.81 208 ALA A N 1
ATOM 1571 C CA . ALA A 1 208 ? -20.432 -4.602 26.401 1.00 71.81 208 ALA A CA 1
ATOM 1572 C C . ALA A 1 208 ? -20.211 -3.875 27.736 1.00 71.81 208 ALA A C 1
ATOM 1574 O O . ALA A 1 208 ? -20.644 -4.384 28.766 1.00 71.81 208 ALA A O 1
ATOM 1575 N N . HIS A 1 209 ? -19.649 -2.662 27.716 1.00 66.75 209 HIS A N 1
ATOM 1576 C CA . HIS A 1 209 ? -19.454 -1.845 28.921 1.00 66.75 209 HIS A CA 1
ATOM 1577 C C . HIS A 1 209 ? -20.777 -1.357 29.535 1.00 66.75 209 HIS A C 1
ATOM 1579 O O . HIS A 1 209 ? -20.877 -1.208 30.750 1.00 66.75 209 HIS A O 1
ATOM 1585 N N . ARG A 1 210 ? -21.821 -1.131 28.723 1.00 61.97 210 ARG A N 1
ATOM 1586 C CA . ARG A 1 210 ? -23.157 -0.726 29.204 1.00 61.97 210 ARG A CA 1
ATOM 1587 C C . ARG A 1 210 ? -24.009 -1.878 29.742 1.00 61.97 210 ARG A C 1
ATOM 1589 O O . ARG A 1 210 ? -25.039 -1.624 30.368 1.00 61.97 210 ARG A O 1
ATOM 1596 N N . ARG A 1 211 ? -23.630 -3.141 29.520 1.00 56.22 211 ARG A N 1
ATOM 1597 C CA . ARG A 1 211 ? -24.307 -4.277 30.160 1.00 56.22 211 ARG A CA 1
ATOM 1598 C C . ARG A 1 211 ? -23.894 -4.301 31.632 1.00 56.22 211 ARG A C 1
ATOM 1600 O O . ARG A 1 211 ? -22.780 -4.695 31.938 1.00 56.22 211 ARG A O 1
ATOM 1607 N N . GLN A 1 212 ? -24.811 -3.839 32.492 1.00 46.78 212 GLN A N 1
ATOM 1608 C CA . GLN A 1 212 ? -24.719 -3.754 33.958 1.00 46.78 212 GLN A CA 1
ATOM 1609 C C . GLN A 1 212 ? -23.660 -4.675 34.576 1.00 46.78 212 GLN A C 1
ATOM 1611 O O . GLN A 1 212 ? -23.726 -5.895 34.403 1.00 46.78 212 GLN A O 1
ATOM 1616 N N . ALA A 1 213 ? -22.754 -4.079 35.358 1.00 50.19 213 ALA A N 1
ATOM 1617 C CA . ALA A 1 213 ? -21.851 -4.787 36.253 1.00 50.19 213 ALA A CA 1
ATOM 1618 C C . ALA A 1 213 ? -22.648 -5.811 37.081 1.00 50.19 213 ALA A C 1
ATOM 1620 O O . ALA A 1 213 ? -23.444 -5.455 37.946 1.00 50.19 213 ALA A O 1
ATOM 1621 N N . LYS A 1 214 ? -22.469 -7.100 36.778 1.00 55.97 214 LYS A N 1
ATOM 1622 C CA . LYS A 1 214 ? -23.059 -8.222 37.526 1.00 55.97 214 LYS A CA 1
ATOM 1623 C C . LYS A 1 214 ? -22.184 -8.637 38.715 1.00 55.97 214 LYS A C 1
ATOM 1625 O O . LYS A 1 214 ? -22.128 -9.812 39.054 1.00 55.97 214 LYS A O 1
ATOM 1630 N N . THR A 1 215 ? -21.411 -7.708 39.266 1.00 57.88 215 THR A N 1
ATOM 1631 C CA . THR A 1 215 ? -20.458 -7.992 40.339 1.00 57.88 215 THR A CA 1
ATOM 1632 C C . THR A 1 215 ? -20.357 -6.784 41.255 1.00 57.88 215 THR A C 1
ATOM 1634 O O . THR A 1 215 ? -20.023 -5.699 40.785 1.00 57.88 215 THR A O 1
ATOM 1637 N N . GLY A 1 216 ? -20.604 -6.980 42.550 1.00 65.75 216 GLY A N 1
ATOM 1638 C CA . GLY A 1 216 ? -20.439 -5.951 43.580 1.00 65.75 216 GLY A CA 1
ATOM 1639 C C . GLY A 1 216 ? -21.746 -5.520 44.250 1.00 65.75 216 GLY A C 1
ATOM 1640 O O . GLY A 1 216 ? -22.812 -6.087 44.012 1.00 65.75 216 GLY A O 1
ATOM 1641 N N . ARG A 1 217 ? -21.656 -4.513 45.129 1.00 59.91 217 ARG A N 1
ATOM 1642 C CA . ARG A 1 217 ? -22.804 -4.004 45.904 1.00 59.91 217 ARG A CA 1
ATOM 1643 C C . ARG A 1 217 ? -23.852 -3.345 45.003 1.00 59.91 217 ARG A C 1
ATOM 1645 O O . ARG A 1 217 ? -25.026 -3.359 45.364 1.00 59.91 217 ARG A O 1
ATOM 1652 N N . GLU A 1 218 ? -23.465 -2.830 43.831 1.00 67.94 218 GLU A N 1
ATOM 1653 C CA . GLU A 1 218 ? -24.408 -2.234 42.879 1.00 67.94 218 GLU A CA 1
ATOM 1654 C C . GLU A 1 218 ? -25.349 -3.260 42.228 1.00 67.94 218 GLU A C 1
ATOM 1656 O O . GLU A 1 218 ? -26.457 -2.893 41.845 1.00 67.94 218 GLU A O 1
ATOM 1661 N N . GLU A 1 219 ? -24.979 -4.549 42.156 1.00 70.56 219 GLU A N 1
ATOM 1662 C CA . GLU A 1 219 ? -25.879 -5.594 41.634 1.00 70.56 219 GLU A CA 1
ATOM 1663 C C . GLU A 1 219 ? -27.098 -5.803 42.548 1.00 70.56 219 GLU A C 1
ATOM 1665 O O . GLU A 1 219 ? -28.170 -6.186 42.079 1.00 70.56 219 GLU A O 1
ATOM 1670 N N . LEU A 1 220 ? -26.950 -5.532 43.848 1.00 72.25 220 LEU A N 1
ATOM 1671 C CA . LEU A 1 220 ? -27.994 -5.743 44.852 1.00 72.25 220 LEU A CA 1
ATOM 1672 C C . LEU A 1 220 ? -29.110 -4.690 44.767 1.00 72.25 220 LEU A C 1
ATOM 1674 O O . LEU A 1 220 ? -30.225 -4.929 45.235 1.00 72.25 220 LEU A O 1
ATOM 1678 N N . VAL A 1 221 ? -28.839 -3.530 44.161 1.00 74.94 221 VAL A N 1
ATOM 1679 C CA . VAL A 1 221 ? -29.786 -2.410 44.108 1.00 74.94 221 VAL A CA 1
ATOM 1680 C C . VAL A 1 221 ? -30.92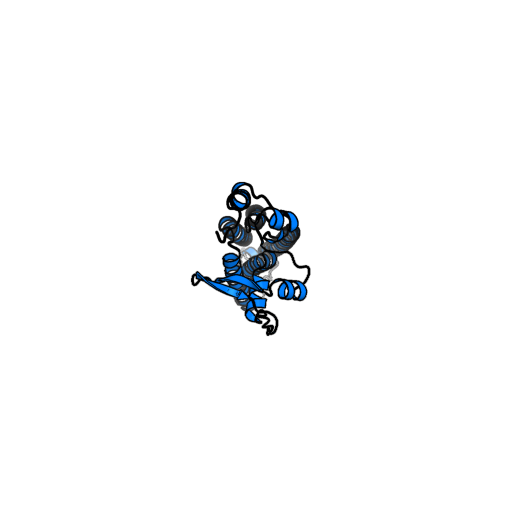6 -2.731 43.135 1.00 74.94 221 VAL A C 1
ATOM 1682 O O . VAL A 1 221 ? -30.719 -2.949 41.943 1.00 74.94 221 VAL A O 1
ATOM 1685 N N . GLY A 1 222 ? -32.160 -2.763 43.650 1.00 74.44 222 GLY A N 1
ATOM 1686 C CA . GLY A 1 222 ? -33.367 -3.055 42.865 1.00 74.44 222 GLY A CA 1
ATOM 1687 C C . GLY A 1 222 ? -33.621 -4.544 42.602 1.00 74.44 222 GLY A C 1
ATOM 1688 O O . GLY A 1 222 ? -34.495 -4.882 41.803 1.00 74.44 222 GLY A O 1
ATOM 1689 N N . LYS A 1 223 ? -32.879 -5.447 43.254 1.00 80.12 223 LYS A N 1
ATOM 1690 C CA . LYS A 1 223 ? -33.111 -6.895 43.182 1.00 80.12 223 LYS A CA 1
ATOM 1691 C C . LYS A 1 223 ? -33.865 -7.406 44.407 1.00 80.12 223 LYS A C 1
ATOM 1693 O O . LYS A 1 223 ? -33.705 -6.903 45.513 1.00 80.12 223 LYS A O 1
ATOM 1698 N N . THR A 1 224 ? -34.673 -8.443 44.207 1.00 81.31 224 THR A N 1
ATOM 1699 C CA . THR A 1 224 ? -35.379 -9.143 45.285 1.00 81.31 224 THR A CA 1
ATOM 1700 C C . THR A 1 224 ? -34.493 -10.257 45.845 1.00 81.31 224 THR A C 1
ATOM 1702 O O . THR A 1 224 ? -33.941 -11.049 45.081 1.00 81.31 224 THR A O 1
ATOM 1705 N N . ALA A 1 225 ? -34.365 -10.330 47.169 1.00 82.69 225 ALA A N 1
ATOM 1706 C CA . ALA A 1 225 ? -33.607 -11.358 47.882 1.00 82.69 225 ALA A CA 1
ATOM 1707 C C . ALA A 1 225 ? -34.505 -12.076 48.900 1.00 82.69 225 ALA A C 1
ATOM 1709 O O . ALA A 1 225 ? -35.516 -11.523 49.337 1.00 82.69 225 ALA A O 1
ATOM 1710 N N . LEU A 1 226 ? -34.149 -13.309 49.275 1.00 83.06 226 LEU A N 1
ATOM 1711 C CA . LEU A 1 226 ? -34.939 -14.100 50.219 1.00 83.06 226 LEU A CA 1
ATOM 1712 C C . LEU A 1 226 ? -34.445 -13.870 51.648 1.00 83.06 226 LEU A C 1
ATOM 1714 O O . LEU A 1 226 ? -33.277 -14.099 51.971 1.00 83.06 226 LEU A O 1
ATOM 1718 N N . VAL A 1 227 ? -35.357 -13.430 52.508 1.00 86.75 227 VAL A N 1
ATOM 1719 C CA . VAL A 1 227 ? -35.108 -13.205 53.931 1.00 86.75 227 VAL A CA 1
ATOM 1720 C C . VAL A 1 227 ? -35.295 -14.535 54.662 1.00 86.75 227 VAL A C 1
ATOM 1722 O O . VAL A 1 227 ? -36.406 -15.056 54.721 1.00 86.75 227 VAL A O 1
ATOM 1725 N N . LYS A 1 228 ? -34.209 -15.121 55.182 1.00 81.50 228 LYS A N 1
ATOM 1726 C CA . LYS A 1 228 ? -34.270 -16.385 55.947 1.00 81.50 228 LYS A CA 1
ATOM 1727 C C . LYS A 1 228 ? -34.547 -16.172 57.441 1.00 81.50 228 LYS A C 1
ATOM 1729 O O . LYS A 1 228 ? -34.945 -17.115 58.115 1.00 81.50 228 LYS A O 1
ATOM 1734 N N . GLN A 1 229 ? -34.341 -14.957 57.947 1.00 82.75 229 GLN A N 1
ATOM 1735 C CA . GLN A 1 229 ? -34.520 -14.585 59.350 1.00 82.75 229 GLN A CA 1
ATOM 1736 C C . GLN A 1 229 ? -35.157 -13.196 59.433 1.00 82.75 229 GLN A C 1
ATOM 1738 O O . GLN A 1 229 ? -34.834 -12.344 58.611 1.00 82.75 229 GLN A O 1
ATOM 1743 N N . ALA A 1 230 ? -36.064 -12.976 60.391 1.00 83.12 230 ALA A N 1
ATOM 1744 C CA . ALA A 1 230 ? -36.742 -11.689 60.559 1.00 83.12 230 ALA A CA 1
ATOM 1745 C C . ALA A 1 230 ? -35.726 -10.539 60.693 1.00 83.12 230 ALA A C 1
ATOM 1747 O O . ALA A 1 230 ? -34.732 -10.668 61.404 1.00 83.12 230 ALA A O 1
ATOM 1748 N N . LEU A 1 231 ? -35.968 -9.445 59.966 1.00 85.31 231 LEU A N 1
ATOM 1749 C CA . LEU A 1 231 ? -35.113 -8.258 59.976 1.00 85.31 231 LEU A CA 1
ATOM 1750 C C . LEU A 1 231 ? -35.513 -7.359 61.150 1.00 85.31 231 LEU A C 1
ATOM 1752 O O . LEU A 1 231 ? -36.685 -7.003 61.266 1.00 85.31 231 LEU A O 1
ATOM 1756 N N . GLU A 1 232 ? -34.549 -6.956 61.976 1.00 74.12 232 GLU A N 1
ATOM 1757 C CA . GLU A 1 232 ? -34.775 -6.080 63.131 1.00 74.12 232 GLU A CA 1
ATOM 1758 C C . GLU A 1 232 ? -33.575 -5.141 63.358 1.00 74.12 232 GLU A C 1
ATOM 1760 O O . GLU A 1 232 ? -32.592 -5.537 63.980 1.00 74.12 232 GLU A O 1
ATOM 1765 N N . PRO A 1 233 ? -33.624 -3.858 62.959 1.00 79.81 233 PRO A N 1
ATOM 1766 C CA . PRO A 1 233 ? -34.092 -3.308 61.681 1.00 79.81 233 PRO A CA 1
ATOM 1767 C C . PRO A 1 233 ? -33.138 -3.612 60.500 1.00 79.81 233 PRO A C 1
ATOM 1769 O O . PRO A 1 233 ? -33.482 -3.355 59.347 1.00 79.81 233 PRO A O 1
ATOM 1772 N N . GLU A 1 234 ? -31.953 -4.165 60.780 1.00 81.50 234 GLU A N 1
ATOM 1773 C CA . GLU A 1 234 ? -30.983 -4.678 59.805 1.00 81.50 234 GLU A CA 1
ATOM 1774 C C . GLU A 1 234 ? -30.926 -6.215 59.875 1.00 81.50 234 GLU A C 1
ATOM 1776 O O . GLU A 1 234 ? -31.364 -6.825 60.850 1.00 81.50 234 GLU A O 1
ATOM 1781 N N . GLY A 1 235 ? -30.402 -6.871 58.837 1.00 81.19 235 GLY A N 1
ATOM 1782 C CA . GLY A 1 235 ? -30.238 -8.325 58.841 1.00 81.19 235 GLY A CA 1
ATOM 1783 C C . GLY A 1 235 ? -29.694 -8.885 57.531 1.00 81.19 235 GLY A C 1
ATOM 1784 O O . GLY A 1 235 ? -29.402 -8.152 56.585 1.00 81.19 235 GLY A O 1
ATOM 1785 N N . THR A 1 236 ? -29.540 -10.206 57.481 1.00 83.00 236 THR A N 1
ATOM 1786 C CA . THR A 1 236 ? -28.896 -10.898 56.358 1.00 83.00 236 THR A CA 1
ATOM 1787 C C . THR A 1 236 ? -29.932 -11.439 55.380 1.00 83.00 236 THR A C 1
ATOM 1789 O O . THR A 1 236 ? -30.867 -12.145 55.762 1.00 83.00 236 THR A O 1
ATOM 1792 N N . VAL A 1 237 ? -29.730 -11.165 54.093 1.00 83.94 237 VAL A N 1
ATOM 1793 C CA . VAL A 1 237 ? -30.564 -11.687 53.005 1.00 83.94 237 VAL A CA 1
ATOM 1794 C C . VAL A 1 237 ? -29.768 -12.651 52.136 1.00 83.94 237 VAL A C 1
ATOM 1796 O O . VAL A 1 237 ? -28.570 -12.477 51.923 1.00 83.94 237 VAL A O 1
ATOM 1799 N N . PHE A 1 238 ? -30.433 -13.685 51.628 1.00 79.81 238 PHE A N 1
ATOM 1800 C CA . PHE A 1 238 ? -29.830 -14.627 50.695 1.00 79.81 238 PHE A CA 1
ATOM 1801 C C . PHE A 1 238 ? -30.095 -14.159 49.261 1.00 79.81 238 PHE A C 1
ATOM 1803 O O . PHE A 1 238 ? -31.245 -14.140 48.811 1.00 79.81 238 PHE A O 1
ATOM 1810 N N . PHE A 1 239 ? -29.034 -13.774 48.549 1.00 76.25 239 PHE A N 1
ATOM 1811 C CA . PHE A 1 239 ? -29.096 -13.310 47.165 1.00 76.25 239 PHE A CA 1
ATOM 1812 C C . PHE A 1 239 ? -28.174 -14.154 46.276 1.00 76.25 239 PHE A C 1
ATOM 1814 O O . PHE A 1 239 ? -26.961 -14.020 46.374 1.00 76.25 239 PHE A O 1
ATOM 1821 N N . LYS A 1 240 ? -28.788 -14.983 45.415 1.00 67.19 240 LYS A N 1
ATOM 1822 C CA . LYS A 1 240 ? -28.174 -16.003 44.538 1.00 67.19 240 LYS A CA 1
ATOM 1823 C C . LYS A 1 240 ? -27.323 -17.053 45.277 1.00 67.19 240 LYS A C 1
ATOM 1825 O O . LYS A 1 240 ? -26.347 -16.736 45.944 1.00 67.19 240 LYS A O 1
ATOM 1830 N N . GLY A 1 241 ? -27.722 -18.316 45.126 1.00 55.84 241 GLY A N 1
ATOM 1831 C CA . GLY A 1 241 ? -26.908 -19.497 45.425 1.00 55.84 241 GLY A CA 1
ATOM 1832 C C . GLY A 1 241 ? -26.368 -20.083 44.137 1.00 55.84 241 GLY A C 1
ATOM 1833 O O . GLY A 1 241 ? -27.112 -19.997 43.132 1.00 55.84 241 GLY A O 1
#

Foldseek 3Di:
DQPAQVVVVVCCVPVVDDDDPVRCCVRRVDPDDAPDPVRVLVVLQQDWDQDPVRDIDGDHSPDDDDDDPDDDPVRVVLVVCLFLQNLLVLCLQLLVLCLVCVVVPPPVPSPVSSPVSNVSSVSSLVVLVWDPQLSVLQNQLSVLLSVCLVPVPVCPSVVSSLVSLLVSQQRGRPDPDPRSHHDPVSSVVSSVVVSVVSVVSSVVSVVVVPPDDCDDPVVVPPDDFADPDDPPPHDDTHDDD

Radius of gyration: 32.35 Å; Cα contacts (8 Å, |Δi|>4): 249; chains: 1; bounding box: 72×40×103 Å